Protein AF-0000000082101431 (afdb_homodimer)

Structure (mmCIF, N/CA/C/O backbone):
data_AF-0000000082101431-model_v1
#
loop_
_entity.id
_entity.type
_entity.pdbx_description
1 polymer 'Dynein light chain'
#
loop_
_atom_site.group_PDB
_atom_site.id
_atom_site.type_symbol
_atom_site.label_atom_id
_atom_site.label_alt_id
_atom_site.label_comp_id
_atom_site.label_asym_id
_atom_site.label_entity_id
_atom_site.label_seq_id
_atom_site.pdbx_PDB_ins_code
_atom_site.Cartn_x
_atom_site.Cartn_y
_atom_site.Cartn_z
_atom_site.occupancy
_atom_site.B_iso_or_equiv
_atom_site.auth_seq_id
_atom_site.auth_comp_id
_atom_site.auth_asym_id
_atom_site.auth_atom_id
_atom_site.pdbx_PDB_model_num
ATOM 1 N N . MET A 1 1 ? -22.266 -11.562 10.281 1 21.17 1 MET A N 1
ATOM 2 C CA . MET A 1 1 ? -21.516 -10.57 11.039 1 21.17 1 MET A CA 1
ATOM 3 C C . MET A 1 1 ? -20.031 -10.617 10.672 1 21.17 1 MET A C 1
ATOM 5 O O . MET A 1 1 ? -19.297 -11.484 11.148 1 21.17 1 MET A O 1
ATOM 9 N N . CYS A 1 2 ? -19.75 -10.781 9.43 1 26.75 2 CYS A N 1
ATOM 10 C CA . CYS A 1 2 ? -18.594 -11.172 8.625 1 26.75 2 CYS A CA 1
ATOM 11 C C . CYS A 1 2 ? -17.328 -10.469 9.102 1 26.75 2 CYS A C 1
ATOM 13 O O . CYS A 1 2 ? -17.297 -9.234 9.164 1 26.75 2 CYS A O 1
ATOM 15 N N . ASP A 1 3 ? -16.781 -11.016 10.133 1 25.2 3 ASP A N 1
ATOM 16 C CA . ASP A 1 3 ? -15.641 -10.586 10.945 1 25.2 3 ASP A CA 1
ATOM 17 C C . ASP A 1 3 ? -14.523 -10.023 10.062 1 25.2 3 ASP A C 1
ATOM 19 O O . ASP A 1 3 ? -13.992 -10.727 9.203 1 25.2 3 ASP A O 1
ATOM 23 N N . ARG A 1 4 ? -14.805 -9 9.422 1 33.19 4 ARG A N 1
ATOM 24 C CA . ARG A 1 4 ? -13.773 -8.211 8.75 1 33.19 4 ARG A CA 1
ATOM 25 C C . ARG A 1 4 ? -12.438 -8.328 9.461 1 33.19 4 ARG A C 1
ATOM 27 O O . ARG A 1 4 ? -12.195 -7.637 10.453 1 33.19 4 ARG A O 1
ATOM 34 N N . VAL A 1 5 ? -12.25 -9.578 9.922 1 33.62 5 VAL A N 1
ATOM 35 C CA . VAL A 1 5 ? -10.977 -9.711 10.625 1 33.62 5 VAL A CA 1
ATOM 36 C C . VAL A 1 5 ? -9.898 -8.898 9.906 1 33.62 5 VAL A C 1
ATOM 38 O O . VAL A 1 5 ? -9.625 -9.133 8.727 1 33.62 5 VAL A O 1
ATOM 41 N N . PHE A 1 6 ? -10.125 -7.656 9.977 1 36 6 PHE A N 1
ATOM 42 C CA . PHE A 1 6 ? -9.18 -6.625 9.578 1 36 6 PHE A CA 1
ATOM 43 C C . PHE A 1 6 ? -7.758 -7.02 9.969 1 36 6 PHE A C 1
ATOM 45 O O . PHE A 1 6 ? -7.371 -6.906 11.133 1 36 6 PHE A O 1
ATOM 52 N N . CYS A 1 7 ? -7.441 -8.344 9.766 1 36.88 7 CYS A N 1
ATOM 53 C CA . CYS A 1 7 ? -6.062 -8.609 10.156 1 36.88 7 CYS A CA 1
ATOM 54 C C . CYS A 1 7 ? -5.133 -7.512 9.656 1 36.88 7 CYS A C 1
ATOM 56 O O . CYS A 1 7 ? -5.168 -7.145 8.484 1 36.88 7 CYS A O 1
ATOM 58 N N . GLN A 1 8 ? -5.059 -6.445 10.414 1 35.09 8 GLN A N 1
ATOM 59 C CA . GLN A 1 8 ? -4.18 -5.285 10.336 1 35.09 8 GLN A CA 1
ATOM 60 C C . GLN A 1 8 ? -2.734 -5.707 10.078 1 35.09 8 GLN A C 1
ATOM 62 O O . GLN A 1 8 ? -2.01 -6.051 11.016 1 35.09 8 GLN A O 1
ATOM 67 N N . LEU A 1 9 ? -2.561 -6.844 9.461 1 41.44 9 LEU A N 1
ATOM 68 C CA . LEU A 1 9 ? -1.159 -7.242 9.391 1 41.44 9 LEU A CA 1
ATOM 69 C C . LEU A 1 9 ? -0.289 -6.09 8.898 1 41.44 9 LEU A C 1
ATOM 71 O O . LEU A 1 9 ? -0.59 -5.473 7.875 1 41.44 9 LEU A O 1
ATOM 75 N N . HIS A 1 10 ? 0.212 -5.422 9.93 1 41.56 10 HIS A N 1
ATOM 76 C CA . HIS A 1 10 ? 1.184 -4.336 9.875 1 41.56 10 HIS A CA 1
ATOM 77 C C . HIS A 1 10 ? 2.434 -4.754 9.109 1 41.56 10 HIS A C 1
ATOM 79 O O . HIS A 1 10 ? 2.918 -5.875 9.266 1 41.56 10 HIS A O 1
ATOM 85 N N . THR A 1 11 ? 2.42 -4.75 7.949 1 42.09 11 THR A N 1
ATOM 86 C CA . THR A 1 11 ? 3.605 -5.125 7.188 1 42.09 11 THR A CA 1
ATOM 87 C C . THR A 1 11 ? 4.789 -4.234 7.555 1 42.09 11 THR A C 1
ATOM 89 O O . THR A 1 11 ? 4.684 -3.008 7.52 1 42.09 11 THR A O 1
ATOM 92 N N . HIS A 1 12 ? 5.344 -4.457 8.742 1 37.34 12 HIS A N 1
ATOM 93 C CA . HIS A 1 12 ? 6.59 -3.746 9.008 1 37.34 12 HIS A CA 1
ATOM 94 C C . HIS A 1 12 ? 7.605 -3.977 7.895 1 37.34 12 HIS A C 1
ATOM 96 O O . HIS A 1 12 ? 8.031 -5.109 7.66 1 37.34 12 HIS A O 1
ATOM 102 N N . ILE A 1 13 ? 7.371 -3.607 6.73 1 40.88 13 ILE A N 1
ATOM 103 C CA . ILE A 1 13 ? 8.422 -3.859 5.754 1 40.88 13 ILE A CA 1
ATOM 104 C C . ILE A 1 13 ? 9.633 -2.979 6.059 1 40.88 13 ILE A C 1
ATOM 106 O O . ILE A 1 13 ? 9.555 -1.752 5.969 1 40.88 13 ILE A O 1
ATOM 110 N N . THR A 1 14 ? 10.094 -2.938 7.238 1 36.81 14 THR A N 1
ATOM 111 C CA . THR A 1 14 ? 11.297 -2.123 7.309 1 36.81 14 THR A CA 1
ATOM 112 C C . THR A 1 14 ? 12.375 -2.668 6.371 1 36.81 14 THR A C 1
ATOM 114 O O . THR A 1 14 ? 12.758 -3.836 6.465 1 36.81 14 THR A O 1
ATOM 117 N N . PHE A 1 15 ? 12.312 -2.17 5.188 1 35.12 15 PHE A N 1
ATOM 118 C CA . PHE A 1 15 ? 13.359 -2.514 4.234 1 35.12 15 PHE A CA 1
ATOM 119 C C . PHE A 1 15 ? 14.734 -2.455 4.895 1 35.12 15 PHE A C 1
ATOM 121 O O . PHE A 1 15 ? 15.227 -1.372 5.215 1 35.12 15 PHE A O 1
ATOM 128 N N . CYS A 1 16 ? 14.984 -3.268 5.727 1 37.19 16 CYS A N 1
ATOM 129 C CA . CYS A 1 16 ? 16.422 -3.285 5.992 1 37.19 16 CYS A CA 1
ATOM 130 C C . CYS A 1 16 ? 17.219 -3.426 4.699 1 37.19 16 CYS A C 1
ATOM 132 O O . CYS A 1 16 ? 16.859 -4.238 3.84 1 37.19 16 CYS A O 1
ATOM 134 N N . PRO A 1 17 ? 17.859 -2.402 4.18 1 31.95 17 PRO A N 1
ATOM 135 C CA . PRO A 1 17 ? 18.781 -2.697 3.078 1 31.95 17 PRO A CA 1
ATOM 136 C C . PRO A 1 17 ? 19.312 -4.129 3.115 1 31.95 17 PRO A C 1
ATOM 138 O O . PRO A 1 17 ? 19.422 -4.719 4.191 1 31.95 17 PRO A O 1
ATOM 141 N N . PRO A 1 18 ? 19.047 -4.914 2.004 1 32.25 18 PRO A N 1
ATOM 142 C CA . PRO A 1 18 ? 19.781 -6.191 1.98 1 32.25 18 PRO A CA 1
ATOM 143 C C . PRO A 1 18 ? 21.188 -6.086 2.562 1 32.25 18 PRO A C 1
ATOM 145 O O . PRO A 1 18 ? 22.031 -5.391 2 1 32.25 18 PRO A O 1
ATOM 148 N N . LEU A 1 19 ? 21.516 -5.84 3.621 1 30.27 19 LEU A N 1
ATOM 149 C CA . LEU A 1 19 ? 22.828 -6.418 3.861 1 30.27 19 LEU A CA 1
ATOM 150 C C . LEU A 1 19 ? 22.922 -7.824 3.279 1 30.27 19 LEU A C 1
ATOM 152 O O . LEU A 1 19 ? 21.906 -8.477 3.049 1 30.27 19 LEU A O 1
ATOM 156 N N . SER A 1 20 ? 24.219 -8.57 3.143 1 26.88 20 SER A N 1
ATOM 157 C CA . SER A 1 20 ? 24.719 -9.836 2.609 1 26.88 20 SER A CA 1
ATOM 158 C C . SER A 1 20 ? 23.797 -10.992 2.969 1 26.88 20 SER A C 1
ATOM 160 O O . SER A 1 20 ? 23.562 -11.891 2.152 1 26.88 20 SER A O 1
ATOM 162 N N . GLY A 1 21 ? 23.609 -11.477 4.273 1 23.83 21 GLY A N 1
ATOM 163 C CA . GLY A 1 21 ? 23.656 -12.906 4.527 1 23.83 21 GLY A CA 1
ATOM 164 C C . GLY A 1 21 ? 22.406 -13.633 4.047 1 23.83 21 GLY A C 1
ATOM 165 O O . GLY A 1 21 ? 21.422 -12.992 3.66 1 23.83 21 GLY A O 1
ATOM 166 N N . SER A 1 22 ? 22.094 -15.117 4.566 1 25.38 22 SER A N 1
ATOM 167 C CA . SER A 1 22 ? 21.484 -16.438 4.398 1 25.38 22 SER A CA 1
ATOM 168 C C . SER A 1 22 ? 20 -16.406 4.707 1 25.38 22 SER A C 1
ATOM 170 O O . SER A 1 22 ? 19.562 -16.812 5.789 1 25.38 22 SER A O 1
ATOM 172 N N . CYS A 1 23 ? 19.219 -15.516 4.625 1 26.03 23 CYS A N 1
ATOM 173 C CA . CYS A 1 23 ? 17.938 -15.906 5.203 1 26.03 23 CYS A CA 1
ATOM 174 C C . CYS A 1 23 ? 17.25 -16.969 4.352 1 26.03 23 CYS A C 1
ATOM 176 O O . CYS A 1 23 ? 16.891 -16.719 3.203 1 26.03 23 CYS A O 1
ATOM 178 N N . SER A 1 24 ? 17.625 -18.312 4.453 1 23.19 24 SER A N 1
ATOM 179 C CA . SER A 1 24 ? 17.188 -19.594 3.912 1 23.19 24 SER A CA 1
ATOM 180 C C . SER A 1 24 ? 15.711 -19.844 4.203 1 23.19 24 SER A C 1
ATOM 182 O O . SER A 1 24 ? 15.367 -20.594 5.121 1 23.19 24 SER A O 1
ATOM 184 N N . CYS A 1 25 ? 14.766 -19.031 4.211 1 24.78 25 CYS A N 1
ATOM 185 C CA . CYS A 1 25 ? 13.484 -19.625 4.586 1 24.78 25 CYS A CA 1
ATOM 186 C C . CYS A 1 25 ? 13.102 -20.734 3.623 1 24.78 25 CYS A C 1
ATOM 188 O O . CYS A 1 25 ? 13.156 -20.562 2.404 1 24.78 25 CYS A O 1
ATOM 190 N N . GLU A 1 26 ? 13.273 -22.031 4 1 22.86 26 GLU A N 1
ATOM 191 C CA . GLU A 1 26 ? 12.977 -23.344 3.43 1 22.86 26 GLU A CA 1
ATOM 192 C C . GLU A 1 26 ? 11.492 -23.484 3.105 1 22.86 26 GLU A C 1
ATOM 194 O O . GLU A 1 26 ? 10.656 -23.516 4.012 1 22.86 26 GLU A O 1
ATOM 199 N N . ILE A 1 27 ? 10.898 -22.797 2.238 1 24.3 27 ILE A N 1
ATOM 200 C CA . ILE A 1 27 ? 9.547 -23.156 1.822 1 24.3 27 ILE A CA 1
ATOM 201 C C . ILE A 1 27 ? 9.516 -24.625 1.395 1 24.3 27 ILE A C 1
ATOM 203 O O . ILE A 1 27 ? 10.305 -25.047 0.55 1 24.3 27 ILE A O 1
ATOM 207 N N . LYS A 1 28 ? 9.094 -25.547 2.326 1 25.05 28 LYS A N 1
ATOM 208 C CA . LYS A 1 28 ? 8.898 -26.969 2.088 1 25.05 28 LYS A CA 1
ATOM 209 C C . LYS A 1 28 ? 8.055 -27.219 0.838 1 25.05 28 LYS A C 1
ATOM 211 O O . LYS A 1 28 ? 7.027 -26.562 0.645 1 25.05 28 LYS A O 1
ATOM 216 N N . ARG A 1 29 ? 8.695 -27.734 -0.201 1 26.42 29 ARG A N 1
ATOM 217 C CA . ARG A 1 29 ? 8.242 -28.266 -1.488 1 26.42 29 ARG A CA 1
ATOM 218 C C . ARG A 1 29 ? 7.262 -29.422 -1.301 1 26.42 29 ARG A C 1
ATOM 220 O O . ARG A 1 29 ? 7.59 -30.422 -0.663 1 26.42 29 ARG A O 1
ATOM 227 N N . PRO A 1 30 ? 5.961 -29.172 -1.114 1 27.48 30 PRO A N 1
ATOM 228 C CA . PRO A 1 30 ? 5.305 -30.469 -1.292 1 27.48 30 PRO A CA 1
ATOM 229 C C . PRO A 1 30 ? 5.551 -31.078 -2.674 1 27.48 30 PRO A C 1
ATOM 231 O O . PRO A 1 30 ? 5.66 -30.344 -3.66 1 27.48 30 PRO A O 1
ATOM 234 N N . TYR A 1 31 ? 6.141 -32.312 -2.895 1 25.72 31 TYR A N 1
ATOM 235 C CA . TYR A 1 31 ? 6.637 -33.219 -3.934 1 25.72 31 TYR A CA 1
ATOM 236 C C . TYR A 1 31 ? 5.504 -33.656 -4.852 1 25.72 31 TYR A C 1
ATOM 238 O O . TYR A 1 31 ? 5.715 -34.469 -5.754 1 25.72 31 TYR A O 1
ATOM 246 N N . SER A 1 32 ? 4.203 -33.469 -4.836 1 28.47 32 SER A N 1
ATOM 247 C CA . SER A 1 32 ? 3.654 -34.531 -5.648 1 28.47 32 SER A CA 1
ATOM 248 C C . SER A 1 32 ? 4.098 -34.406 -7.105 1 28.47 32 SER A C 1
ATOM 250 O O . SER A 1 32 ? 4.508 -33.344 -7.543 1 28.47 32 SER A O 1
ATOM 252 N N . ARG A 1 33 ? 3.535 -35.375 -8.258 1 26.41 33 ARG A N 1
ATOM 253 C CA . ARG A 1 33 ? 3.789 -36 -9.547 1 26.41 33 ARG A CA 1
ATOM 254 C C . ARG A 1 33 ? 3.787 -34.969 -10.672 1 26.41 33 ARG A C 1
ATOM 256 O O . ARG A 1 33 ? 4.699 -34.969 -11.5 1 26.41 33 ARG A O 1
ATOM 263 N N . ASP A 1 34 ? 2.617 -34.688 -11.508 1 28.28 34 ASP A N 1
ATOM 264 C CA . ASP A 1 34 ? 2.543 -34.312 -12.914 1 28.28 34 ASP A CA 1
ATOM 265 C C . ASP A 1 34 ? 3.088 -32.906 -13.156 1 28.28 34 ASP A C 1
ATOM 267 O O . ASP A 1 34 ? 2.439 -31.922 -12.812 1 28.28 34 ASP A O 1
ATOM 271 N N . ASN A 1 35 ? 4.363 -32.594 -12.969 1 29.47 35 ASN A N 1
ATOM 272 C CA . ASN A 1 35 ? 5.387 -31.562 -12.953 1 29.47 35 ASN A CA 1
ATOM 273 C C . ASN A 1 35 ? 5.559 -30.938 -14.336 1 29.47 35 ASN A C 1
ATOM 275 O O . ASN A 1 35 ? 6.496 -31.266 -15.062 1 29.47 35 ASN A O 1
ATOM 279 N N . ARG A 1 36 ? 4.559 -31.031 -15.359 1 31.27 36 ARG A N 1
ATOM 280 C CA . ARG A 1 36 ? 4.805 -30.609 -16.734 1 31.27 36 ARG A CA 1
ATOM 281 C C . ARG A 1 36 ? 5.598 -29.297 -16.781 1 31.27 36 ARG A C 1
ATOM 283 O O . ARG A 1 36 ? 5.691 -28.594 -15.773 1 31.27 36 ARG A O 1
ATOM 290 N N . ARG A 1 37 ? 6.102 -28.812 -18.156 1 30.5 37 ARG A N 1
ATOM 291 C CA . ARG A 1 37 ? 7.02 -27.922 -18.859 1 30.5 37 ARG A CA 1
ATOM 292 C C . ARG A 1 37 ? 6.789 -26.469 -18.469 1 30.5 37 ARG A C 1
ATOM 294 O O . ARG A 1 37 ? 5.965 -25.781 -19.078 1 30.5 37 ARG A O 1
ATOM 301 N N . TRP A 1 38 ? 6.188 -26.188 -17.406 1 30.12 38 TRP A N 1
ATOM 302 C CA . TRP A 1 38 ? 6.246 -24.734 -17.234 1 30.12 38 TRP A CA 1
ATOM 303 C C . TRP A 1 38 ? 7.672 -24.219 -17.406 1 30.12 38 TRP A C 1
ATOM 305 O O . TRP A 1 38 ? 8.555 -24.547 -16.609 1 30.12 38 TRP A O 1
ATOM 315 N N . LYS A 1 39 ? 8.297 -24.344 -18.641 1 30.67 39 LYS A N 1
ATOM 316 C CA . LYS A 1 39 ? 9.539 -23.719 -19.078 1 30.67 39 LYS A CA 1
ATOM 317 C C . LYS A 1 39 ? 9.688 -22.328 -18.484 1 30.67 39 LYS A C 1
ATOM 319 O O . LYS A 1 39 ? 9.078 -21.375 -18.984 1 30.67 39 LYS A O 1
ATOM 324 N N . ILE A 1 40 ? 9.484 -22.141 -17.219 1 32.75 40 ILE A N 1
ATOM 325 C CA . ILE A 1 40 ? 9.898 -20.906 -16.578 1 32.75 40 ILE A CA 1
ATOM 326 C C . ILE A 1 40 ? 11.32 -20.547 -17 1 32.75 40 ILE A C 1
ATOM 328 O O . ILE A 1 40 ? 12.266 -21.281 -16.75 1 32.75 40 ILE A O 1
ATOM 332 N N . ARG A 1 41 ? 11.656 -20.062 -18.172 1 34.06 41 ARG A N 1
ATOM 333 C CA . ARG A 1 41 ? 12.953 -19.484 -18.516 1 34.06 41 ARG A CA 1
ATOM 334 C C . ARG A 1 41 ? 13.602 -18.828 -17.312 1 34.06 41 ARG A C 1
ATOM 336 O O . ARG A 1 41 ? 12.945 -18.109 -16.562 1 34.06 41 ARG A O 1
ATOM 343 N N . ALA A 1 42 ? 14.789 -19.141 -16.812 1 35.91 42 ALA A N 1
ATOM 344 C CA . ALA A 1 42 ? 15.734 -19.062 -15.703 1 35.91 42 ALA A CA 1
ATOM 345 C C . ALA A 1 42 ? 16.047 -17.609 -15.359 1 35.91 42 ALA A C 1
ATOM 347 O O . ALA A 1 42 ? 16.688 -17.344 -14.336 1 35.91 42 ALA A O 1
ATOM 348 N N . THR A 1 43 ? 16.203 -16.703 -16.312 1 37.75 43 THR A N 1
ATOM 349 C CA . THR A 1 43 ? 17.016 -15.523 -16.031 1 37.75 43 THR A CA 1
ATOM 350 C C . THR A 1 43 ? 16.484 -14.781 -14.812 1 37.75 43 THR A C 1
ATOM 352 O O . THR A 1 43 ? 17.234 -14.414 -13.914 1 37.75 43 THR A O 1
ATOM 355 N N . MET A 1 44 ? 15.68 -13.766 -14.922 1 42.81 44 MET A N 1
ATOM 356 C CA . MET A 1 44 ? 15.016 -13.133 -13.789 1 42.81 44 MET A CA 1
ATOM 357 C C . MET A 1 44 ? 14.305 -14.172 -12.922 1 42.81 44 MET A C 1
ATOM 359 O O . MET A 1 44 ? 13.438 -13.828 -12.117 1 42.81 44 MET A O 1
ATOM 363 N N . SER A 1 45 ? 14.32 -15.492 -13.18 1 46.16 45 SER A N 1
ATOM 364 C CA . SER A 1 45 ? 13.789 -16.812 -12.844 1 46.16 45 SER A CA 1
ATOM 365 C C . SER A 1 45 ? 14.109 -17.172 -11.398 1 46.16 45 SER A C 1
ATOM 367 O O . SER A 1 45 ? 13.305 -17.812 -10.719 1 46.16 45 SER A O 1
ATOM 369 N N . ASP A 1 46 ? 15.469 -16.828 -10.992 1 60.06 46 ASP A N 1
ATOM 370 C CA . ASP A 1 46 ? 15.898 -17.469 -9.75 1 60.06 46 ASP A CA 1
ATOM 371 C C . ASP A 1 46 ? 15.477 -16.641 -8.539 1 60.06 46 ASP A C 1
ATOM 373 O O . ASP A 1 46 ? 16.125 -16.703 -7.488 1 60.06 46 ASP A O 1
ATOM 377 N N . ARG A 1 47 ? 14.484 -15.859 -8.648 1 79 47 ARG A N 1
ATOM 378 C CA . ARG A 1 47 ? 14.141 -15.125 -7.434 1 79 47 ARG A CA 1
ATOM 379 C C . ARG A 1 47 ? 13.359 -16 -6.465 1 79 47 ARG A C 1
ATOM 381 O O . ARG A 1 47 ? 12.297 -16.516 -6.812 1 79 47 ARG A O 1
ATOM 388 N N . LYS A 1 48 ? 13.969 -16.25 -5.371 1 90.06 48 LYS A N 1
ATOM 389 C CA . LYS A 1 48 ? 13.328 -17.031 -4.328 1 90.06 48 LYS A CA 1
ATOM 390 C C . LYS A 1 48 ? 12.203 -16.25 -3.656 1 90.06 48 LYS A C 1
ATOM 392 O O . LYS A 1 48 ? 12.352 -15.062 -3.377 1 90.06 48 LYS A O 1
ATOM 397 N N . ALA A 1 49 ? 11.125 -16.922 -3.516 1 94.19 49 ALA A N 1
ATOM 398 C CA . ALA A 1 49 ? 9.992 -16.312 -2.82 1 94.19 49 ALA A CA 1
ATOM 399 C C . ALA A 1 49 ? 10.047 -16.609 -1.324 1 94.19 49 ALA A C 1
ATOM 401 O O . ALA A 1 49 ? 10.305 -17.734 -0.917 1 94.19 49 ALA A O 1
ATOM 402 N N . VAL A 1 50 ? 9.953 -15.602 -0.512 1 92.5 50 VAL A N 1
ATOM 403 C CA . VAL A 1 50 ? 9.859 -15.742 0.938 1 92.5 50 VAL A CA 1
ATOM 404 C C . VAL A 1 50 ? 8.578 -15.086 1.44 1 92.5 50 VAL A C 1
ATOM 406 O O . VAL A 1 50 ? 8.453 -13.859 1.42 1 92.5 50 VAL A O 1
ATOM 409 N N . ILE A 1 51 ? 7.66 -15.875 1.932 1 93.12 51 ILE A N 1
ATOM 410 C CA . ILE A 1 51 ? 6.406 -15.352 2.463 1 93.12 51 ILE A CA 1
ATOM 411 C C . ILE A 1 51 ? 6.613 -14.891 3.904 1 93.12 51 ILE A C 1
ATOM 413 O O . ILE A 1 51 ? 6.969 -15.688 4.773 1 93.12 51 ILE A O 1
ATOM 417 N N . LYS A 1 52 ? 6.477 -13.648 4.094 1 91.06 52 LYS A N 1
ATOM 418 C CA . LYS A 1 52 ? 6.672 -13.07 5.422 1 91.06 52 LYS A CA 1
ATOM 419 C C . LYS A 1 52 ? 5.395 -13.164 6.254 1 91.06 52 LYS A C 1
ATOM 421 O O . LYS A 1 52 ? 5.453 -13.398 7.465 1 91.06 52 LYS A O 1
ATOM 426 N N . ASN A 1 53 ? 4.293 -12.93 5.672 1 89.12 53 ASN A N 1
ATOM 427 C CA . ASN A 1 53 ? 2.982 -13 6.309 1 89.12 53 ASN A CA 1
ATOM 428 C C . ASN A 1 53 ? 1.892 -13.375 5.309 1 89.12 53 ASN A C 1
ATOM 430 O O . ASN A 1 53 ? 1.894 -12.883 4.176 1 89.12 53 ASN A O 1
ATOM 434 N N . ALA A 1 54 ? 1.021 -14.344 5.777 1 91.69 54 ALA A N 1
ATOM 435 C CA . ALA A 1 54 ? -0.065 -14.734 4.883 1 91.69 54 ALA A CA 1
ATOM 436 C C . ALA A 1 54 ? -1.312 -15.125 5.672 1 91.69 54 ALA A C 1
ATOM 438 O O . ALA A 1 54 ? -1.218 -15.805 6.695 1 91.69 54 ALA A O 1
ATOM 439 N N . ASP A 1 55 ? -2.412 -14.578 5.379 1 92.38 55 ASP A N 1
ATOM 440 C CA . ASP A 1 55 ? -3.764 -15.047 5.672 1 92.38 55 ASP A CA 1
ATOM 441 C C . ASP A 1 55 ? -4.523 -15.367 4.387 1 92.38 55 ASP A C 1
ATOM 443 O O . ASP A 1 55 ? -5.352 -14.578 3.934 1 92.38 55 ASP A O 1
ATOM 447 N N . MET A 1 56 ? -4.129 -16.469 3.852 1 93.75 56 MET A N 1
ATOM 448 C CA . MET A 1 56 ? -4.539 -16.859 2.506 1 93.75 56 MET A CA 1
ATOM 449 C C . MET A 1 56 ? -4.355 -18.359 2.295 1 93.75 56 MET A C 1
ATOM 451 O O . MET A 1 56 ? -3.445 -18.969 2.863 1 93.75 56 MET A O 1
ATOM 455 N N . SER A 1 57 ? -5.219 -18.984 1.555 1 96.81 57 SER A N 1
ATOM 456 C CA . SER A 1 57 ? -5.047 -20.391 1.261 1 96.81 57 SER A CA 1
ATOM 457 C C . SER A 1 57 ? -3.713 -20.656 0.569 1 96.81 57 SER A C 1
ATOM 459 O O . SER A 1 57 ? -3.172 -19.781 -0.103 1 96.81 57 SER A O 1
ATOM 461 N N . GLU A 1 58 ? -3.191 -21.891 0.767 1 95.81 58 GLU A N 1
ATOM 462 C CA . GLU A 1 58 ? -1.927 -22.266 0.141 1 95.81 58 GLU A CA 1
ATOM 463 C C . GLU A 1 58 ? -2.01 -22.156 -1.379 1 95.81 58 GLU A C 1
ATOM 465 O O . GLU A 1 58 ? -1.051 -21.734 -2.031 1 95.81 58 GLU A O 1
ATOM 470 N N . GLU A 1 59 ? -3.082 -22.578 -1.855 1 96.44 59 GLU A N 1
ATOM 471 C CA . GLU A 1 59 ? -3.275 -22.5 -3.301 1 96.44 59 GLU A CA 1
ATOM 472 C C . GLU A 1 59 ? -3.209 -21.062 -3.793 1 96.44 59 GLU A C 1
ATOM 474 O O . GLU A 1 59 ? -2.531 -20.766 -4.781 1 96.44 59 GLU A O 1
ATOM 479 N N . MET A 1 60 ? -3.896 -20.156 -3.115 1 96.88 60 MET A N 1
ATOM 480 C CA . MET A 1 60 ? -3.912 -18.75 -3.502 1 96.88 60 MET A CA 1
ATOM 481 C C . MET A 1 60 ? -2.539 -18.125 -3.297 1 96.88 60 MET A C 1
ATOM 483 O O . MET A 1 60 ? -2.125 -17.266 -4.082 1 96.88 60 MET A O 1
ATOM 487 N N . GLN A 1 61 ? -1.788 -18.562 -2.289 1 96.69 61 GLN A N 1
ATOM 488 C CA . GLN A 1 61 ? -0.425 -18.094 -2.078 1 96.69 61 GLN A CA 1
ATOM 489 C C . GLN A 1 61 ? 0.471 -18.438 -3.262 1 96.69 61 GLN A C 1
ATOM 491 O O . GLN A 1 61 ? 1.232 -17.609 -3.744 1 96.69 61 GLN A O 1
ATOM 496 N N . GLN A 1 62 ? 0.324 -19.672 -3.67 1 97.06 62 GLN A N 1
ATOM 497 C CA . GLN A 1 62 ? 1.119 -20.125 -4.809 1 97.06 62 GLN A CA 1
ATOM 498 C C . GLN A 1 62 ? 0.772 -19.328 -6.066 1 97.06 62 GLN A C 1
ATOM 500 O O . GLN A 1 62 ? 1.66 -18.938 -6.832 1 97.06 62 GLN A O 1
ATOM 505 N N . ASP A 1 63 ? -0.475 -19.078 -6.199 1 97.94 63 ASP A N 1
ATOM 506 C CA . ASP A 1 63 ? -0.91 -18.266 -7.332 1 97.94 63 ASP A CA 1
ATOM 507 C C . ASP A 1 63 ? -0.334 -16.859 -7.254 1 97.94 63 ASP A C 1
ATOM 509 O O . ASP A 1 63 ? 0.048 -16.281 -8.273 1 97.94 63 ASP A O 1
ATOM 513 N N . ALA A 1 64 ? -0.286 -16.266 -6.059 1 98 64 ALA A N 1
ATOM 514 C CA . ALA A 1 64 ? 0.266 -14.922 -5.863 1 98 64 ALA A CA 1
ATOM 515 C C . ALA A 1 64 ? 1.745 -14.883 -6.238 1 98 64 ALA A C 1
ATOM 517 O O . ALA A 1 64 ? 2.188 -13.969 -6.941 1 98 64 ALA A O 1
ATOM 518 N N . VAL A 1 65 ? 2.473 -15.883 -5.777 1 97.31 65 VAL A N 1
ATOM 519 C CA . VAL A 1 65 ? 3.904 -15.945 -6.055 1 97.31 65 VAL A CA 1
ATOM 520 C C . VAL A 1 65 ? 4.137 -16.125 -7.551 1 97.31 65 VAL A C 1
ATOM 522 O O . VAL A 1 65 ? 4.996 -15.469 -8.141 1 97.31 65 VAL A O 1
ATOM 525 N N . GLU A 1 66 ? 3.371 -17 -8.109 1 97.06 66 GLU A N 1
ATOM 526 C CA . GLU A 1 66 ? 3.514 -17.25 -9.539 1 97.06 66 GLU A CA 1
ATOM 527 C C . GLU A 1 66 ? 3.16 -16.016 -10.352 1 97.06 66 GLU A C 1
ATOM 529 O O . GLU A 1 66 ? 3.869 -15.656 -11.297 1 97.06 66 GLU A O 1
ATOM 534 N N . CYS A 1 67 ? 2.057 -15.367 -10.031 1 97.31 67 CYS A N 1
ATOM 535 C CA . CYS A 1 67 ? 1.65 -14.141 -10.711 1 97.31 67 CYS A CA 1
ATOM 536 C C . CYS A 1 67 ? 2.719 -13.062 -10.57 1 97.31 67 CYS A C 1
ATOM 538 O O . CYS A 1 67 ? 3.021 -12.359 -11.539 1 97.31 67 CYS A O 1
ATOM 540 N N . ALA A 1 68 ? 3.283 -12.945 -9.406 1 97.56 68 ALA A N 1
ATOM 541 C CA . ALA A 1 68 ? 4.336 -11.969 -9.164 1 97.56 68 ALA A CA 1
ATOM 542 C C . ALA A 1 68 ? 5.586 -12.289 -9.977 1 97.56 68 ALA A C 1
ATOM 544 O O . ALA A 1 68 ? 6.242 -11.391 -10.508 1 97.56 68 ALA A O 1
ATOM 545 N N . THR A 1 69 ? 5.898 -13.578 -10.055 1 96.88 69 THR A N 1
ATOM 546 C CA . THR A 1 69 ? 7.039 -14.008 -10.859 1 96.88 69 THR A CA 1
ATOM 547 C C . THR A 1 69 ? 6.844 -13.625 -12.32 1 96.88 69 THR A C 1
ATOM 549 O O . THR A 1 69 ? 7.754 -13.078 -12.953 1 96.88 69 THR A O 1
ATOM 552 N N . GLN A 1 70 ? 5.652 -13.852 -12.805 1 97 70 GLN A N 1
ATOM 553 C CA . GLN A 1 70 ? 5.328 -13.469 -14.18 1 97 70 GLN A CA 1
ATOM 554 C C . GLN A 1 70 ? 5.414 -11.961 -14.367 1 97 70 GLN A C 1
ATOM 556 O O . GLN A 1 70 ? 5.949 -11.484 -15.367 1 97 70 GLN A O 1
ATOM 561 N N . ALA A 1 71 ? 4.902 -11.242 -13.469 1 96.94 71 ALA A N 1
ATOM 562 C CA . ALA A 1 71 ? 4.902 -9.789 -13.547 1 96.94 71 ALA A CA 1
ATOM 563 C C . ALA A 1 71 ? 6.324 -9.234 -13.562 1 96.94 71 ALA A C 1
ATOM 565 O O . ALA A 1 71 ? 6.629 -8.312 -14.328 1 96.94 71 ALA A O 1
ATOM 566 N N . LEU A 1 72 ? 7.191 -9.805 -12.711 1 94.25 72 LEU A N 1
ATOM 567 C CA . LEU A 1 72 ? 8.57 -9.336 -12.609 1 94.25 72 LEU A CA 1
ATOM 568 C C . LEU A 1 72 ? 9.352 -9.656 -13.875 1 94.25 72 LEU A C 1
ATOM 570 O O . LEU A 1 72 ? 10.344 -9 -14.188 1 94.25 72 LEU A O 1
ATOM 574 N N . GLU A 1 73 ? 8.945 -10.664 -14.562 1 94.5 73 GLU A N 1
ATOM 575 C CA . GLU A 1 73 ? 9.57 -11.023 -15.836 1 94.5 73 GLU A CA 1
ATOM 576 C C . GLU A 1 73 ? 9.117 -10.086 -16.953 1 94.5 73 GLU A C 1
ATOM 578 O O . GLU A 1 73 ? 9.875 -9.812 -17.891 1 94.5 73 GLU A O 1
ATOM 583 N N . LYS A 1 74 ? 7.973 -9.562 -16.828 1 96 74 LYS A N 1
ATOM 584 C CA . LYS A 1 74 ? 7.371 -8.789 -17.906 1 96 74 LYS A CA 1
ATOM 585 C C . LYS A 1 74 ? 7.633 -7.293 -17.719 1 96 74 LYS A C 1
ATOM 587 O O . LYS A 1 74 ? 7.762 -6.555 -18.703 1 96 74 LYS A O 1
ATOM 592 N N . TYR A 1 75 ? 7.68 -6.883 -16.484 1 94 75 TYR A N 1
ATOM 593 C CA . TYR A 1 75 ? 7.742 -5.449 -16.219 1 94 75 TYR A CA 1
ATOM 594 C C . TYR A 1 75 ? 8.93 -5.113 -15.328 1 94 75 TYR A C 1
ATOM 596 O O . TYR A 1 75 ? 9.344 -5.926 -14.492 1 94 75 TYR A O 1
ATOM 604 N N . ASN A 1 76 ? 9.406 -3.916 -15.398 1 90.06 76 ASN A N 1
ATOM 605 C CA . ASN A 1 76 ? 10.523 -3.447 -14.586 1 90.06 76 ASN A CA 1
ATOM 606 C C . ASN A 1 76 ? 10.07 -2.463 -13.516 1 90.06 76 ASN A C 1
ATOM 608 O O . ASN A 1 76 ? 10.625 -2.428 -12.422 1 90.06 76 ASN A O 1
ATOM 612 N N . ILE A 1 77 ? 9.07 -1.718 -13.836 1 89 77 ILE A N 1
ATOM 613 C CA . ILE A 1 77 ? 8.602 -0.669 -12.938 1 89 77 ILE A CA 1
ATOM 614 C C . ILE A 1 77 ? 7.645 -1.264 -11.906 1 89 77 ILE A C 1
ATOM 616 O O . ILE A 1 77 ? 6.711 -1.989 -12.258 1 89 77 ILE A O 1
ATOM 620 N N . GLU A 1 78 ? 7.902 -0.898 -10.703 1 90.75 78 GLU A N 1
ATOM 621 C CA . GLU A 1 78 ? 7.133 -1.438 -9.586 1 90.75 78 GLU A CA 1
ATOM 622 C C . GLU A 1 78 ? 5.637 -1.184 -9.773 1 90.75 78 GLU A C 1
ATOM 624 O O . GLU A 1 78 ? 4.816 -2.066 -9.516 1 90.75 78 GLU A O 1
ATOM 629 N N . LYS A 1 79 ? 5.281 -0.055 -10.25 1 91.56 79 LYS A N 1
ATOM 630 C CA . LYS A 1 79 ? 3.875 0.278 -10.461 1 91.56 79 LYS A CA 1
ATOM 631 C C . LYS A 1 79 ? 3.232 -0.672 -11.469 1 91.56 79 LYS A C 1
ATOM 633 O O . LYS A 1 79 ? 2.094 -1.106 -11.281 1 91.56 79 LYS A O 1
ATOM 638 N N . ASP A 1 80 ? 3.928 -0.934 -12.516 1 92.69 80 ASP A N 1
ATOM 639 C CA . ASP A 1 80 ? 3.404 -1.811 -13.555 1 92.69 80 ASP A CA 1
ATOM 640 C C . ASP A 1 80 ? 3.305 -3.252 -13.062 1 92.69 80 ASP A C 1
ATOM 642 O O . ASP A 1 80 ? 2.379 -3.979 -13.43 1 92.69 80 ASP A O 1
ATOM 646 N N . ILE A 1 81 ? 4.262 -3.652 -12.258 1 94.5 81 ILE A N 1
ATOM 647 C CA . ILE A 1 81 ? 4.219 -4.977 -11.648 1 94.5 81 ILE A CA 1
ATOM 648 C C . ILE A 1 81 ? 2.986 -5.098 -10.758 1 94.5 81 ILE A C 1
ATOM 650 O O . ILE A 1 81 ? 2.229 -6.066 -10.859 1 94.5 81 ILE A O 1
ATOM 654 N N . ALA A 1 82 ? 2.795 -4.09 -9.977 1 94.31 82 ALA A N 1
ATOM 655 C CA . ALA A 1 82 ? 1.638 -4.062 -9.086 1 94.31 82 ALA A CA 1
ATOM 656 C C . ALA A 1 82 ? 0.334 -4.09 -9.875 1 94.31 82 ALA A C 1
ATOM 658 O O . ALA A 1 82 ? -0.615 -4.781 -9.5 1 94.31 82 ALA A O 1
ATOM 659 N N . ALA A 1 83 ? 0.316 -3.379 -10.938 1 93.25 83 ALA A N 1
ATOM 660 C CA . ALA A 1 83 ? -0.879 -3.322 -11.781 1 93.25 83 ALA A CA 1
ATOM 661 C C . ALA A 1 83 ? -1.214 -4.695 -12.352 1 93.25 83 ALA A C 1
ATOM 663 O O . ALA A 1 83 ? -2.373 -5.113 -12.344 1 93.25 83 ALA A O 1
ATOM 664 N N . TYR A 1 84 ? -0.214 -5.336 -12.805 1 95 84 TYR A N 1
ATOM 665 C CA . TYR A 1 84 ? -0.412 -6.652 -13.398 1 95 84 TYR A CA 1
ATOM 666 C C . TYR A 1 84 ? -0.983 -7.629 -12.375 1 95 84 TYR A C 1
ATOM 668 O O . TYR A 1 84 ? -1.979 -8.305 -12.648 1 95 84 TYR A O 1
ATOM 676 N N . ILE A 1 85 ? -0.388 -7.688 -11.164 1 97.12 85 ILE A N 1
ATOM 677 C CA . ILE A 1 85 ? -0.799 -8.617 -10.117 1 97.12 85 ILE A CA 1
ATOM 678 C C . ILE A 1 85 ? -2.225 -8.305 -9.672 1 97.12 85 ILE A C 1
ATOM 680 O O . ILE A 1 85 ? -3.061 -9.203 -9.555 1 97.12 85 ILE A O 1
ATOM 684 N N . LYS A 1 86 ? -2.43 -7.074 -9.422 1 94 86 LYS A N 1
ATOM 685 C CA . LYS A 1 86 ? -3.744 -6.641 -8.961 1 94 86 LYS A CA 1
ATOM 686 C C . LYS A 1 86 ? -4.832 -7.004 -9.969 1 94 86 LYS A C 1
ATOM 688 O O . LYS A 1 86 ? -5.875 -7.543 -9.594 1 94 86 LYS A O 1
ATOM 693 N N . LYS A 1 87 ? -4.633 -6.723 -11.219 1 94.44 87 LYS A N 1
ATOM 694 C CA . LYS A 1 87 ? -5.613 -7.004 -12.266 1 94.44 87 LYS A CA 1
ATOM 695 C C . LYS A 1 87 ? -5.84 -8.5 -12.414 1 94.44 87 LYS A C 1
ATOM 697 O O . LYS A 1 87 ? -6.98 -8.953 -12.57 1 94.44 87 LYS A O 1
ATOM 702 N N . GLU A 1 88 ? -4.758 -9.25 -12.383 1 97.38 88 GLU A N 1
ATOM 703 C CA . GLU A 1 88 ? -4.883 -10.703 -12.484 1 97.38 88 GLU A CA 1
ATOM 704 C C . GLU A 1 88 ? -5.711 -11.266 -11.336 1 97.38 88 GLU A C 1
ATOM 706 O O . GLU A 1 88 ? -6.555 -12.141 -11.539 1 97.38 88 GLU A O 1
ATOM 711 N N . PHE A 1 89 ? -5.531 -10.758 -10.203 1 97.19 89 PHE A N 1
ATOM 712 C CA . PHE A 1 89 ? -6.254 -11.273 -9.039 1 97.19 89 PHE A CA 1
ATOM 713 C C . PHE A 1 89 ? -7.695 -10.781 -9.039 1 97.19 89 PHE A C 1
ATOM 715 O O . PHE A 1 89 ? -8.594 -11.484 -8.578 1 97.19 89 PHE A O 1
ATOM 722 N N . ASP A 1 90 ? -7.855 -9.586 -9.461 1 94.38 90 ASP A N 1
ATOM 723 C CA . ASP A 1 90 ? -9.234 -9.133 -9.633 1 94.38 90 ASP A CA 1
ATOM 724 C C . ASP A 1 90 ? -10 -10.039 -10.586 1 94.38 90 ASP A C 1
ATOM 726 O O . ASP A 1 90 ? -11.164 -10.359 -10.352 1 94.38 90 ASP A O 1
ATOM 730 N N . LYS A 1 91 ? -9.336 -10.391 -11.602 1 96.38 91 LYS A N 1
ATOM 731 C CA . LYS A 1 91 ? -9.969 -11.234 -12.617 1 96.38 91 LYS A CA 1
ATOM 732 C C . LYS A 1 91 ? -10.195 -12.648 -12.094 1 96.38 91 LYS A C 1
ATOM 734 O O . LYS A 1 91 ? -11.281 -13.211 -12.25 1 96.38 91 LYS A O 1
ATOM 739 N N . LYS A 1 92 ? -9.266 -13.203 -11.438 1 97.44 92 LYS A N 1
ATOM 740 C CA . LYS A 1 92 ? -9.297 -14.609 -11.039 1 97.44 92 LYS A CA 1
ATOM 741 C C . LYS A 1 92 ? -10.094 -14.797 -9.75 1 97.44 92 LYS A C 1
ATOM 743 O O . LYS A 1 92 ? -10.805 -15.789 -9.602 1 97.44 92 LYS A O 1
ATOM 748 N N . TYR A 1 93 ? -9.969 -13.891 -8.82 1 96.38 93 TYR A N 1
ATOM 749 C CA . TYR A 1 93 ? -10.547 -14.078 -7.496 1 96.38 93 TYR A CA 1
ATOM 750 C C . TYR A 1 93 ? -11.547 -12.969 -7.176 1 96.38 93 TYR A C 1
ATOM 752 O O . TYR A 1 93 ? -11.859 -12.727 -6.008 1 96.38 93 TYR A O 1
ATOM 760 N N . ASN A 1 94 ? -12.008 -12.211 -8.094 1 93.94 94 ASN A N 1
ATOM 761 C CA . ASN A 1 94 ? -13.016 -11.164 -7.965 1 93.94 94 ASN A CA 1
ATOM 762 C C . ASN A 1 94 ? -12.461 -9.938 -7.246 1 93.94 94 ASN A C 1
ATOM 764 O O . ASN A 1 94 ? -11.602 -10.062 -6.371 1 93.94 94 ASN A O 1
ATOM 768 N N . PRO A 1 95 ? -12.953 -8.852 -7.477 1 90.56 95 PRO A N 1
ATOM 769 C CA . PRO A 1 95 ? -12.539 -7.633 -6.789 1 90.56 95 PRO A CA 1
ATOM 770 C C . PRO A 1 95 ? -12.93 -7.621 -5.312 1 90.56 95 PRO A C 1
ATOM 772 O O . PRO A 1 95 ? -13.828 -8.359 -4.902 1 90.56 95 PRO A O 1
ATOM 775 N N . THR A 1 96 ? -12.219 -6.77 -4.559 1 90.25 96 THR A N 1
ATOM 776 C CA . THR A 1 96 ? -11.297 -5.723 -4.977 1 90.25 96 THR A CA 1
ATOM 777 C C . THR A 1 96 ? -9.922 -5.93 -4.344 1 90.25 96 THR A C 1
ATOM 779 O O . THR A 1 96 ? -9.797 -5.965 -3.119 1 90.25 96 THR A O 1
ATOM 782 N N . TRP A 1 97 ? -8.93 -6.184 -5.109 1 94.44 97 TRP A N 1
ATOM 783 C CA . TRP A 1 97 ? -7.566 -6.41 -4.641 1 94.44 97 TRP A CA 1
ATOM 784 C C . TRP A 1 97 ? -6.742 -5.129 -4.73 1 94.44 97 TRP A C 1
ATOM 786 O O . TRP A 1 97 ? -7.07 -4.227 -5.504 1 94.44 97 TRP A O 1
ATOM 796 N N . HIS A 1 98 ? -5.727 -5 -3.926 1 92.44 98 HIS A N 1
ATOM 797 C CA . HIS A 1 98 ? -4.719 -3.947 -3.906 1 92.44 98 HIS A CA 1
ATOM 798 C C . HIS A 1 98 ? -3.311 -4.535 -3.855 1 92.44 98 HIS A C 1
ATOM 800 O O . HIS A 1 98 ? -3.068 -5.523 -3.16 1 92.44 98 HIS A O 1
ATOM 806 N N . CYS A 1 99 ? -2.445 -3.93 -4.602 1 93.44 99 CYS A N 1
ATOM 807 C CA . CYS A 1 99 ? -1.092 -4.469 -4.652 1 93.44 99 CYS A CA 1
ATOM 808 C C . CYS A 1 99 ? -0.057 -3.359 -4.516 1 93.44 99 CYS A C 1
ATOM 810 O O . CYS A 1 99 ? -0.164 -2.322 -5.172 1 93.44 99 CYS A O 1
ATOM 812 N N . ILE A 1 100 ? 0.819 -3.525 -3.611 1 93.06 100 ILE A N 1
ATOM 813 C CA . ILE A 1 100 ? 1.966 -2.646 -3.408 1 93.06 100 ILE A CA 1
ATOM 814 C C . ILE A 1 100 ? 3.258 -3.418 -3.664 1 93.06 100 ILE A C 1
ATOM 816 O O . ILE A 1 100 ? 3.43 -4.535 -3.174 1 93.06 100 ILE A O 1
ATOM 820 N N . VAL A 1 101 ? 4.09 -2.891 -4.465 1 93.31 101 VAL A N 1
ATOM 821 C CA . VAL A 1 101 ? 5.379 -3.49 -4.801 1 93.31 101 VAL A CA 1
ATOM 822 C C . VAL A 1 101 ? 6.5 -2.486 -4.535 1 93.31 101 VAL A C 1
ATOM 824 O O . VAL A 1 101 ? 6.426 -1.336 -4.973 1 93.31 101 VAL A O 1
ATOM 827 N N . GLY A 1 102 ? 7.547 -2.977 -3.789 1 90.19 102 GLY A N 1
ATOM 828 C CA . GLY A 1 102 ? 8.625 -2.039 -3.533 1 90.19 102 GLY A CA 1
ATOM 829 C C . GLY A 1 102 ? 9.75 -2.633 -2.705 1 90.19 102 GLY A C 1
ATOM 830 O O . GLY A 1 102 ? 9.656 -3.777 -2.256 1 90.19 102 GLY A O 1
ATOM 831 N N . ARG A 1 103 ? 10.719 -1.807 -2.557 1 89.19 103 ARG A N 1
ATOM 832 C CA . ARG A 1 103 ? 11.898 -2.26 -1.82 1 89.19 103 ARG A CA 1
ATOM 833 C C . ARG A 1 103 ? 11.961 -1.613 -0.441 1 89.19 103 ARG A C 1
ATOM 835 O O . ARG A 1 103 ? 12.711 -2.066 0.428 1 89.19 103 ARG A O 1
ATOM 842 N N . ASN A 1 104 ? 11.242 -0.507 -0.278 1 85.75 104 ASN A N 1
ATOM 843 C CA . ASN A 1 104 ? 11.211 0.207 0.993 1 85.75 104 ASN A CA 1
ATOM 844 C C . ASN A 1 104 ? 9.852 0.834 1.256 1 85.75 104 ASN A C 1
ATOM 846 O O . ASN A 1 104 ? 9.508 1.858 0.662 1 85.75 104 ASN A O 1
ATOM 850 N N . PHE A 1 105 ? 9.102 0.193 2.162 1 87.31 105 PHE A N 1
ATOM 851 C CA . PHE A 1 105 ? 7.824 0.758 2.574 1 87.31 105 PHE A CA 1
ATOM 852 C C . PHE A 1 105 ? 7.277 0.027 3.795 1 87.31 105 PHE A C 1
ATOM 854 O O . PHE A 1 105 ? 7.676 -1.104 4.078 1 87.31 105 PHE A O 1
ATOM 861 N N . GLY A 1 106 ? 6.465 0.682 4.484 1 90.12 106 GLY A N 1
ATOM 862 C CA . GLY A 1 106 ? 5.594 0.137 5.512 1 90.12 106 GLY A CA 1
ATOM 863 C C . GLY A 1 106 ? 4.121 0.366 5.227 1 90.12 106 GLY A C 1
ATOM 864 O O . GLY A 1 106 ? 3.76 1.303 4.512 1 90.12 106 GLY A O 1
ATOM 865 N N . SER A 1 107 ? 3.377 -0.538 5.758 1 91 107 SER A N 1
ATOM 866 C CA . SER A 1 107 ? 1.954 -0.449 5.441 1 91 107 SER A CA 1
ATOM 867 C C . SER A 1 107 ? 1.096 -0.791 6.656 1 91 107 SER A C 1
ATOM 869 O O . SER A 1 107 ? 1.547 -1.489 7.562 1 91 107 SER A O 1
ATOM 871 N N . TYR A 1 108 ? 0.072 -0.231 6.711 1 91.38 108 TYR A N 1
ATOM 872 C CA . TYR A 1 108 ? -1.001 -0.601 7.629 1 91.38 108 TYR A CA 1
ATOM 873 C C . TYR A 1 108 ? -2.348 -0.61 6.914 1 91.38 108 TYR A C 1
ATOM 875 O O . TYR A 1 108 ? -2.877 0.447 6.562 1 91.38 108 TYR A O 1
ATOM 883 N N . VAL A 1 109 ? -2.812 -1.861 6.648 1 91.69 109 VAL A N 1
ATOM 884 C CA . VAL A 1 109 ? -3.992 -2.023 5.805 1 91.69 109 VAL A CA 1
ATOM 885 C C . VAL A 1 109 ? -4.996 -2.947 6.492 1 91.69 109 VAL A C 1
ATOM 887 O O . VAL A 1 109 ? -4.637 -3.691 7.41 1 91.69 109 VAL A O 1
ATOM 890 N N . THR A 1 110 ? -6.246 -2.814 6.125 1 91.25 110 THR A N 1
ATOM 891 C CA . THR A 1 110 ? -7.309 -3.727 6.535 1 91.25 110 THR A CA 1
ATOM 892 C C . THR A 1 110 ? -7.723 -4.629 5.379 1 91.25 110 THR A C 1
ATOM 894 O O . THR A 1 110 ? -8.031 -4.148 4.285 1 91.25 110 THR A O 1
ATOM 897 N N . HIS A 1 111 ? -7.621 -5.926 5.625 1 88.81 111 HIS A N 1
ATOM 898 C CA . HIS A 1 111 ? -7.934 -6.855 4.547 1 88.81 111 HIS A CA 1
ATOM 899 C C . HIS A 1 111 ? -9.062 -7.801 4.941 1 88.81 111 HIS A C 1
ATOM 901 O O . HIS A 1 111 ? -9.328 -8 6.129 1 88.81 111 HIS A O 1
ATOM 907 N N . GLU A 1 112 ? -9.742 -8.289 3.984 1 89.5 112 GLU A N 1
ATOM 908 C CA . GLU A 1 112 ? -10.703 -9.367 4.199 1 89.5 112 GLU A CA 1
ATOM 909 C C . GLU A 1 112 ? -10 -10.648 4.633 1 89.5 112 GLU A C 1
ATOM 911 O O . GLU A 1 112 ? -8.906 -10.961 4.152 1 89.5 112 GLU A O 1
ATOM 916 N N . THR A 1 113 ? -10.625 -11.367 5.516 1 88.06 113 THR A N 1
ATOM 917 C CA . THR A 1 113 ? -10.055 -12.609 6.035 1 88.06 113 THR A CA 1
ATOM 918 C C . THR A 1 113 ? -9.711 -13.562 4.895 1 88.06 113 THR A C 1
ATOM 920 O O . THR A 1 113 ? -10.484 -13.703 3.945 1 88.06 113 THR A O 1
ATOM 923 N N . LYS A 1 114 ? -8.516 -14.156 4.957 1 91.12 114 LYS A N 1
ATOM 924 C CA . LYS A 1 114 ? -8.023 -15.195 4.055 1 91.12 114 LYS A CA 1
ATOM 925 C C . LYS A 1 114 ? -7.652 -14.617 2.693 1 91.12 114 LYS A C 1
ATOM 927 O O . LYS A 1 114 ? -7.547 -15.352 1.709 1 91.12 114 LYS A O 1
ATOM 932 N N . HIS A 1 115 ? -7.52 -13.305 2.629 1 93.69 115 HIS A N 1
ATOM 933 C CA . HIS A 1 115 ? -7.18 -12.648 1.375 1 93.69 115 HIS A CA 1
ATOM 934 C C . HIS A 1 115 ? -6.062 -11.625 1.576 1 93.69 115 HIS A C 1
ATOM 936 O O . HIS A 1 115 ? -6.184 -10.477 1.151 1 93.69 115 HIS A O 1
ATOM 942 N N . PHE A 1 116 ? -5.027 -12.148 2.152 1 92.06 116 PHE A N 1
ATOM 943 C CA . PHE A 1 116 ? -3.881 -11.297 2.445 1 92.06 116 PHE A CA 1
ATOM 944 C C . PHE A 1 116 ? -2.576 -12.07 2.297 1 92.06 116 PHE A C 1
ATOM 946 O O . PHE A 1 116 ? -2.445 -13.18 2.811 1 92.06 116 PHE A O 1
ATOM 953 N N . ILE A 1 117 ? -1.585 -11.352 1.643 1 94.31 117 ILE A N 1
ATOM 954 C CA . ILE A 1 117 ? -0.258 -11.953 1.595 1 94.31 117 ILE A CA 1
ATOM 955 C C . ILE A 1 117 ? 0.801 -10.867 1.462 1 94.31 117 ILE A C 1
ATOM 957 O O . ILE A 1 117 ? 0.599 -9.875 0.75 1 94.31 117 ILE A O 1
ATOM 961 N N . TYR A 1 118 ? 1.84 -11.031 2.209 1 91.62 118 TYR A N 1
ATOM 962 C CA . TYR A 1 118 ? 3.045 -10.211 2.15 1 91.62 118 TYR A CA 1
ATOM 963 C C . TYR A 1 118 ? 4.285 -11.086 1.974 1 91.62 118 TYR A C 1
ATOM 965 O O . TYR A 1 118 ? 4.598 -11.914 2.83 1 91.62 118 TYR A O 1
ATOM 973 N N . PHE A 1 119 ? 4.977 -10.875 0.867 1 92.56 119 PHE A N 1
ATOM 974 C CA . PHE A 1 119 ? 6.121 -11.742 0.595 1 92.56 119 PHE A CA 1
ATOM 975 C C . PHE A 1 119 ? 7.18 -11 -0.207 1 92.56 119 PHE A C 1
ATOM 977 O O . PHE A 1 119 ? 6.922 -9.914 -0.741 1 92.56 119 PHE A O 1
ATOM 984 N N . TYR A 1 120 ? 8.375 -11.664 -0.237 1 90.25 120 TYR A N 1
ATOM 985 C CA . TYR A 1 120 ? 9.477 -11.172 -1.051 1 90.25 120 TYR A CA 1
ATOM 986 C C . TYR A 1 120 ? 9.727 -12.078 -2.248 1 90.25 120 TYR A C 1
ATOM 988 O O . TYR A 1 120 ? 9.648 -13.305 -2.131 1 90.25 120 TYR A O 1
ATOM 996 N N . LEU A 1 121 ? 9.922 -11.492 -3.352 1 93.69 121 LEU A N 1
ATOM 997 C CA . LEU A 1 121 ? 10.531 -12.141 -4.508 1 93.69 121 LEU A CA 1
ATOM 998 C C . LEU A 1 121 ? 11.891 -11.531 -4.82 1 93.69 121 LEU A C 1
ATOM 1000 O O . LEU A 1 121 ? 11.977 -10.445 -5.398 1 93.69 121 LEU A O 1
ATOM 1004 N N . GLY A 1 122 ? 12.938 -12.258 -4.379 1 89.56 122 GLY A N 1
ATOM 1005 C CA . GLY A 1 122 ? 14.234 -11.594 -4.324 1 89.56 122 GLY A CA 1
ATOM 1006 C C . GLY A 1 122 ? 14.281 -10.453 -3.326 1 89.56 122 GLY A C 1
ATOM 1007 O O . GLY A 1 122 ? 14.008 -10.648 -2.139 1 89.56 122 GLY A O 1
ATOM 1008 N N . GLN A 1 123 ? 14.609 -9.273 -3.881 1 86.94 123 GLN A N 1
ATOM 1009 C CA . GLN A 1 123 ? 14.719 -8.117 -2.996 1 86.94 123 GLN A CA 1
ATOM 1010 C C . GLN A 1 123 ? 13.469 -7.246 -3.076 1 86.94 123 GLN A C 1
ATOM 1012 O O . GLN A 1 123 ? 13.375 -6.219 -2.398 1 86.94 123 GLN A O 1
ATOM 1017 N N . VAL A 1 124 ? 12.562 -7.703 -3.787 1 91.44 124 VAL A N 1
ATOM 1018 C CA . VAL A 1 124 ? 11.359 -6.906 -3.973 1 91.44 124 VAL A CA 1
ATOM 1019 C C . VAL A 1 124 ? 10.242 -7.438 -3.074 1 91.44 124 VAL A C 1
ATOM 1021 O O . VAL A 1 124 ? 9.992 -8.641 -3.039 1 91.44 124 VAL A O 1
ATOM 1024 N N . ALA A 1 125 ? 9.648 -6.508 -2.316 1 91.44 125 ALA A N 1
ATOM 1025 C CA . ALA A 1 125 ? 8.531 -6.863 -1.448 1 91.44 125 ALA A CA 1
ATOM 1026 C C . ALA A 1 125 ? 7.195 -6.66 -2.164 1 91.44 125 ALA A C 1
ATOM 1028 O O . ALA A 1 125 ? 7.016 -5.676 -2.887 1 91.44 125 ALA A O 1
ATOM 1029 N N . ILE A 1 126 ? 6.242 -7.547 -1.903 1 94.69 126 ILE A N 1
ATOM 1030 C CA . ILE A 1 126 ? 4.914 -7.473 -2.51 1 94.69 126 ILE A CA 1
ATOM 1031 C C . ILE A 1 126 ? 3.846 -7.625 -1.43 1 94.69 126 ILE A C 1
ATOM 1033 O O . ILE A 1 126 ? 3.871 -8.578 -0.651 1 94.69 126 ILE A O 1
ATOM 1037 N N . LEU A 1 127 ? 2.984 -6.684 -1.408 1 93.56 127 LEU A N 1
ATOM 1038 C CA . LEU A 1 127 ? 1.793 -6.715 -0.565 1 93.56 127 LEU A CA 1
ATOM 1039 C C . LEU A 1 127 ? 0.53 -6.824 -1.413 1 93.56 127 LEU A C 1
ATOM 1041 O O . LEU A 1 127 ? 0.276 -5.973 -2.268 1 93.56 127 LEU A O 1
ATOM 1045 N N . LEU A 1 128 ? -0.165 -7.867 -1.188 1 95.81 128 LEU A N 1
ATOM 1046 C CA . LEU A 1 128 ? -1.391 -8.141 -1.932 1 95.81 128 LEU A CA 1
ATOM 1047 C C . LEU A 1 128 ? -2.529 -8.508 -0.987 1 95.81 128 LEU A C 1
ATOM 1049 O O . LEU A 1 128 ? -2.383 -9.406 -0.155 1 95.81 128 LEU A O 1
ATOM 1053 N N . PHE A 1 129 ? -3.625 -7.691 -1.136 1 92.69 129 PHE A N 1
ATOM 1054 C CA . PHE A 1 129 ? -4.73 -7.973 -0.224 1 92.69 129 PHE A CA 1
ATOM 1055 C C . PHE A 1 129 ? -6.055 -7.512 -0.821 1 92.69 129 PHE A C 1
ATOM 1057 O O . PHE A 1 129 ? -6.074 -6.691 -1.742 1 92.69 129 PHE A O 1
ATOM 1064 N N . LYS A 1 130 ? -7.035 -8.141 -0.281 1 92.56 130 LYS A N 1
ATOM 1065 C CA . LYS A 1 130 ? -8.391 -7.777 -0.688 1 92.56 130 LYS A CA 1
ATOM 1066 C C . LYS A 1 130 ? -9.062 -6.91 0.371 1 92.56 130 LYS A C 1
ATOM 1068 O O . LYS A 1 130 ? -8.953 -7.184 1.568 1 92.56 130 LYS A O 1
ATOM 1073 N N . SER A 1 131 ? -9.609 -5.84 -0.059 1 88.44 131 SER A N 1
ATOM 1074 C CA . SER A 1 131 ? -10.461 -5 0.778 1 88.44 131 SER A CA 1
ATOM 1075 C C . SER A 1 131 ? -11.508 -4.273 -0.055 1 88.44 131 SER A C 1
ATOM 1077 O O . SER A 1 131 ? -11.172 -3.473 -0.928 1 88.44 131 SER A O 1
ATOM 1079 N N . GLY A 1 132 ? -12.773 -4.418 0.148 1 78 132 GLY A N 1
ATOM 1080 C CA . GLY A 1 132 ? -13.875 -3.811 -0.583 1 78 132 GLY A CA 1
ATOM 1081 C C . GLY A 1 132 ? -14.969 -4.801 -0.949 1 78 132 GLY A C 1
ATOM 1082 O O . GLY A 1 132 ? -14.766 -6.016 -0.863 1 78 132 GLY A O 1
ATOM 1083 N N . MET B 1 1 ? -26.531 3.352 -7.527 1 18.86 1 MET B N 1
ATOM 1084 C CA . MET B 1 1 ? -25.656 2.592 -8.414 1 18.86 1 MET B CA 1
ATOM 1085 C C . MET B 1 1 ? -24.219 3.055 -8.273 1 18.86 1 MET B C 1
ATOM 1087 O O . MET B 1 1 ? -23.828 4.094 -8.812 1 18.86 1 MET B O 1
ATOM 1091 N N . CYS B 1 2 ? -23.891 3.332 -7.141 1 23.05 2 CYS B N 1
ATOM 1092 C CA . CYS B 1 2 ? -22.844 4.086 -6.469 1 23.05 2 CYS B CA 1
ATOM 1093 C C . CYS B 1 2 ? -21.484 3.773 -7.074 1 23.05 2 CYS B C 1
ATOM 1095 O O . CYS B 1 2 ? -21.078 2.609 -7.164 1 23.05 2 CYS B O 1
ATOM 1097 N N . ASP B 1 3 ? -21.312 4.398 -8.195 1 21.77 3 ASP B N 1
ATOM 1098 C CA . ASP B 1 3 ? -20.25 4.328 -9.188 1 21.77 3 ASP B CA 1
ATOM 1099 C C . ASP B 1 3 ? -18.891 4.176 -8.516 1 21.77 3 ASP B C 1
ATOM 1101 O O . ASP B 1 3 ? -18.484 5.027 -7.719 1 21.77 3 ASP B O 1
ATOM 1105 N N . ARG B 1 4 ? -18.766 3.189 -7.801 1 28.58 4 ARG B N 1
ATOM 1106 C CA . ARG B 1 4 ? -17.484 2.754 -7.262 1 28.58 4 ARG B CA 1
ATOM 1107 C C . ARG B 1 4 ? -16.328 3.24 -8.133 1 28.58 4 ARG B C 1
ATOM 1109 O O . ARG B 1 4 ? -16.031 2.635 -9.164 1 28.58 4 ARG B O 1
ATOM 1116 N N . VAL B 1 5 ? -16.625 4.422 -8.695 1 30.09 5 VAL B N 1
ATOM 1117 C CA . VAL B 1 5 ? -15.578 4.906 -9.594 1 30.09 5 VAL B CA 1
ATOM 1118 C C . VAL B 1 5 ? -14.203 4.496 -9.062 1 30.09 5 VAL B C 1
ATOM 1120 O O . VAL B 1 5 ? -13.844 4.832 -7.93 1 30.09 5 VAL B O 1
ATOM 1123 N N . PHE B 1 6 ? -14.094 3.268 -9.016 1 31.84 6 PHE B N 1
ATOM 1124 C CA . PHE B 1 6 ? -12.789 2.656 -8.781 1 31.84 6 PHE B CA 1
ATOM 1125 C C . PHE B 1 6 ? -11.68 3.506 -9.383 1 31.84 6 PHE B C 1
ATOM 1127 O O . PHE B 1 6 ? -11.508 3.539 -10.602 1 31.84 6 PHE B O 1
ATOM 1134 N N . CYS B 1 7 ? -11.914 4.84 -9.289 1 33.5 7 CYS B N 1
ATOM 1135 C CA . CYS B 1 7 ? -10.766 5.496 -9.898 1 33.5 7 CYS B CA 1
ATOM 1136 C C . CYS B 1 7 ? -9.484 4.715 -9.633 1 33.5 7 CYS B C 1
ATOM 1138 O O . CYS B 1 7 ? -9.211 4.328 -8.5 1 33.5 7 CYS B O 1
ATOM 1140 N N . GLN B 1 8 ? -9.32 3.672 -10.422 1 32.16 8 GLN B N 1
ATOM 1141 C CA . GLN B 1 8 ? -8.117 2.877 -10.625 1 32.16 8 GLN B CA 1
ATOM 1142 C C . GLN B 1 8 ? -6.859 3.73 -10.461 1 32.16 8 GLN B C 1
ATOM 1144 O O . GLN B 1 8 ? -6.453 4.426 -11.398 1 32.16 8 GLN B O 1
ATOM 1149 N N . LEU B 1 9 ? -7.039 4.836 -9.797 1 36.72 9 LEU B N 1
ATOM 1150 C CA . LEU B 1 9 ? -5.801 5.602 -9.844 1 36.72 9 LEU B CA 1
ATOM 1151 C C . LEU B 1 9 ? -4.598 4.707 -9.57 1 36.72 9 LEU B C 1
ATOM 1153 O O . LEU B 1 9 ? -4.562 3.996 -8.562 1 36.72 9 LEU B O 1
ATOM 1157 N N . HIS B 1 10 ? -4.281 4.043 -10.68 1 36.44 10 HIS B N 1
ATOM 1158 C CA . HIS B 1 10 ? -2.984 3.383 -10.766 1 36.44 10 HIS B CA 1
ATOM 1159 C C . HIS B 1 10 ? -1.886 4.25 -10.156 1 36.44 10 HIS B C 1
ATOM 1161 O O . HIS B 1 10 ? -1.824 5.453 -10.414 1 36.44 10 HIS B O 1
ATOM 1167 N N . THR B 1 11 ? -1.889 4.289 -9 1 36.28 11 THR B N 1
ATOM 1168 C CA . THR B 1 11 ? -0.768 5.086 -8.508 1 36.28 11 THR B CA 1
ATOM 1169 C C . THR B 1 11 ? 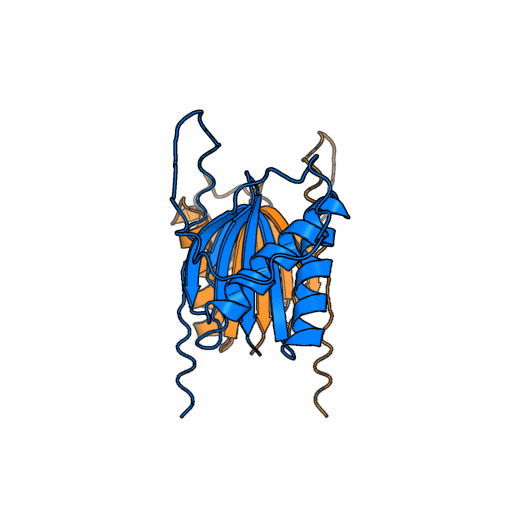0.554 4.551 -9.055 1 36.28 11 THR B C 1
ATOM 1171 O O . THR B 1 11 ? 0.852 3.361 -8.922 1 36.28 11 THR B O 1
ATOM 1174 N N . HIS B 1 12 ? 0.673 4.723 -10.336 1 32.72 12 HIS B N 1
ATOM 1175 C CA . HIS B 1 12 ? 2.033 4.441 -10.781 1 32.72 12 HIS B CA 1
ATOM 1176 C C . HIS B 1 12 ? 3.055 5.211 -9.953 1 32.72 12 HIS B C 1
ATOM 1178 O O . HIS B 1 12 ? 2.973 6.438 -9.836 1 32.72 12 HIS B O 1
ATOM 1184 N N . ILE B 1 13 ? 3.252 4.793 -8.844 1 36.91 13 ILE B N 1
ATOM 1185 C CA . ILE B 1 13 ? 4.293 5.52 -8.125 1 36.91 13 ILE B CA 1
ATOM 1186 C C . ILE B 1 13 ? 5.652 5.227 -8.75 1 36.91 13 ILE B C 1
ATOM 1188 O O . ILE B 1 13 ? 6.117 4.082 -8.742 1 36.91 13 ILE B O 1
ATOM 1192 N N . THR B 1 14 ? 5.82 5.355 -9.977 1 33.12 14 THR B N 1
ATOM 1193 C CA . THR B 1 14 ? 7.215 5.168 -10.352 1 33.12 14 THR B CA 1
ATOM 1194 C C . THR B 1 14 ? 8.125 6.094 -9.539 1 33.12 14 THR B C 1
ATOM 1196 O O . THR B 1 14 ? 7.953 7.316 -9.57 1 33.12 14 THR B O 1
ATOM 1199 N N . PHE B 1 15 ? 8.484 5.57 -8.469 1 33.06 15 PHE B N 1
ATOM 1200 C CA . PHE B 1 15 ? 9.523 6.293 -7.742 1 33.06 15 PHE B CA 1
ATOM 1201 C C . PHE B 1 15 ? 10.586 6.812 -8.695 1 33.06 15 PHE B C 1
ATOM 1203 O O . PHE B 1 15 ? 11.344 6.027 -9.281 1 33.06 15 PHE B O 1
ATOM 1210 N N . CYS B 1 16 ? 10.344 7.703 -9.438 1 35.19 16 CYS B N 1
ATOM 1211 C CA . CYS B 1 16 ? 11.539 8.289 -10.031 1 35.19 16 CYS B CA 1
ATOM 1212 C C . CYS B 1 16 ? 12.539 8.688 -8.953 1 35.19 16 CYS B C 1
ATOM 1214 O O . CYS B 1 16 ? 12.18 9.328 -7.969 1 35.19 16 CYS B O 1
ATOM 1216 N N . PRO B 1 17 ? 13.531 7.93 -8.75 1 30.06 17 PRO B N 1
ATOM 1217 C CA . PRO B 1 17 ? 14.57 8.5 -7.883 1 30.06 17 PRO B CA 1
ATOM 1218 C C . PRO B 1 17 ? 14.609 10.023 -7.93 1 30.06 17 PRO B C 1
ATOM 1220 O O . PRO B 1 17 ? 14.242 10.625 -8.945 1 30.06 17 PRO B O 1
ATOM 1223 N N . PRO B 1 18 ? 14.461 10.672 -6.738 1 31.09 18 PRO B N 1
ATOM 1224 C CA . PRO B 1 18 ? 14.797 12.102 -6.812 1 31.09 18 PRO B CA 1
ATOM 1225 C C . PRO B 1 18 ? 15.984 12.375 -7.73 1 31.09 18 PRO B C 1
ATOM 1227 O O . PRO B 1 18 ? 17.109 11.938 -7.449 1 31.09 18 PRO B O 1
ATOM 1230 N N . LEU B 1 19 ? 16.078 12.227 -8.859 1 29.64 19 LEU B N 1
ATOM 1231 C CA . LEU B 1 19 ? 17.125 13.102 -9.383 1 29.64 19 LEU B CA 1
ATOM 1232 C C . LEU B 1 19 ? 17.078 14.469 -8.711 1 29.64 19 LEU B C 1
ATOM 1234 O O . LEU B 1 19 ? 16.047 14.852 -8.148 1 29.64 19 LEU B O 1
ATOM 1238 N N . SER B 1 20 ? 18.125 15.453 -8.852 1 26.58 20 SER B N 1
ATOM 1239 C CA . SER B 1 20 ? 18.438 16.797 -8.375 1 26.58 20 SER B CA 1
ATOM 1240 C C . SER B 1 20 ? 17.203 17.688 -8.383 1 26.58 20 SER B C 1
ATOM 1242 O O . SER B 1 20 ? 16.953 18.438 -7.434 1 26.58 20 SER B O 1
ATOM 1244 N N . GLY B 1 21 ? 16.641 18.219 -9.57 1 23.73 21 GLY B N 1
ATOM 1245 C CA . GLY B 1 21 ? 16.25 19.609 -9.609 1 23.73 21 GLY B CA 1
ATOM 1246 C C . GLY B 1 21 ? 15.023 19.922 -8.781 1 23.73 21 GLY B C 1
ATOM 1247 O O . GLY B 1 21 ? 14.391 19.016 -8.242 1 23.73 21 GLY B O 1
ATOM 1248 N N . SER B 1 22 ? 14.164 21.219 -9.164 1 25.22 22 SER B N 1
ATOM 1249 C CA . SER B 1 22 ? 13.242 22.297 -8.797 1 25.22 22 SER B CA 1
ATOM 1250 C C . SER B 1 22 ? 11.805 21.781 -8.727 1 25.22 22 SER B C 1
ATOM 1252 O O . SER B 1 22 ? 11.055 21.922 -9.695 1 25.22 22 SER B O 1
ATOM 1254 N N . CYS B 1 23 ? 11.422 20.703 -8.516 1 25.88 23 CYS B N 1
ATOM 1255 C CA . CYS B 1 23 ? 9.969 20.688 -8.695 1 25.88 23 CYS B CA 1
ATOM 1256 C C . CYS B 1 23 ? 9.273 21.531 -7.648 1 25.88 23 CYS B C 1
ATOM 1258 O O . CYS B 1 23 ? 9.32 21.219 -6.457 1 25.88 23 CYS B O 1
ATOM 1260 N N . SER B 1 24 ? 9.266 22.906 -7.797 1 23.16 24 SER B N 1
ATOM 1261 C CA . SER B 1 24 ? 8.609 24.031 -7.121 1 23.16 24 SER B CA 1
ATOM 1262 C C . SER B 1 24 ? 7.098 23.812 -7.055 1 23.16 24 SER B C 1
ATOM 1264 O O . SER B 1 24 ? 6.355 24.328 -7.898 1 23.16 24 SER B O 1
ATOM 1266 N N . CYS B 1 25 ? 6.477 22.734 -6.898 1 25.34 25 CYS B N 1
ATOM 1267 C CA . CYS B 1 25 ? 5.031 22.938 -6.914 1 25.34 25 CYS B CA 1
ATOM 1268 C C . CYS B 1 25 ? 4.609 23.953 -5.859 1 25.34 25 CYS B C 1
ATOM 1270 O O . CYS B 1 25 ? 5.012 23.844 -4.699 1 25.34 25 CYS B O 1
ATOM 1272 N N . GLU B 1 26 ? 4.359 2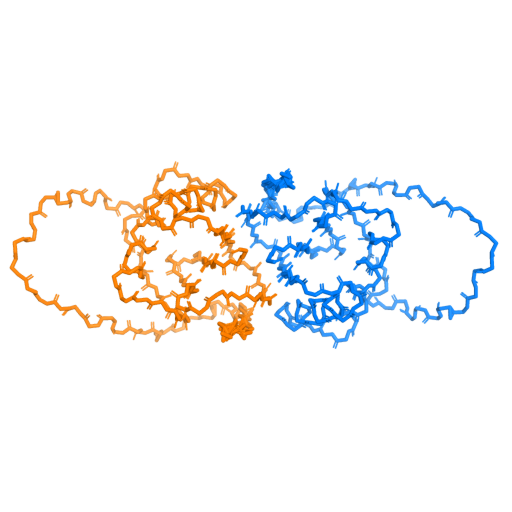5.203 -6.27 1 22.86 26 GLU B N 1
ATOM 1273 C CA . GLU B 1 26 ? 3.842 26.406 -5.629 1 22.86 26 GLU B CA 1
ATOM 1274 C C . GLU B 1 26 ? 2.514 26.141 -4.93 1 22.86 26 GLU B C 1
ATOM 1276 O O . GLU B 1 26 ? 1.501 25.891 -5.586 1 22.86 26 GLU B O 1
ATOM 1281 N N . ILE B 1 27 ? 2.414 25.328 -3.973 1 24.02 27 ILE B N 1
ATOM 1282 C CA . ILE B 1 27 ? 1.179 25.328 -3.197 1 24.02 27 ILE B CA 1
ATOM 1283 C C . ILE B 1 27 ? 0.84 26.75 -2.764 1 24.02 27 ILE B C 1
ATOM 1285 O O . ILE B 1 27 ? 1.666 27.438 -2.152 1 24.02 27 ILE B O 1
ATOM 1289 N N . LYS B 1 28 ? -0.013 27.453 -3.598 1 24.72 28 LYS B N 1
ATOM 1290 C CA . LYS B 1 28 ? -0.533 28.781 -3.291 1 24.72 28 LYS B CA 1
ATOM 1291 C C . LYS B 1 28 ? -1.079 28.844 -1.866 1 24.72 28 LYS B C 1
ATOM 1293 O O . LYS B 1 28 ? -1.816 27.953 -1.44 1 24.72 28 LYS B O 1
ATOM 1298 N N . ARG B 1 29 ? -0.359 29.531 -1.021 1 26.09 29 ARG B N 1
ATOM 1299 C CA . ARG B 1 29 ? -0.614 29.969 0.348 1 26.09 29 ARG B CA 1
ATOM 1300 C C . ARG B 1 29 ? -1.886 30.797 0.427 1 26.09 29 ARG B C 1
ATOM 1302 O O . ARG B 1 29 ? -1.999 31.828 -0.239 1 26.09 29 ARG B O 1
ATOM 1309 N N . PRO B 1 30 ? -3.102 30.203 0.535 1 27.16 30 PRO B N 1
ATOM 1310 C CA . PRO B 1 30 ? -4.035 31.281 0.885 1 27.16 30 PRO B CA 1
ATOM 1311 C C . PRO B 1 30 ? -3.66 31.984 2.188 1 27.16 30 PRO B C 1
ATOM 1313 O O . PRO B 1 30 ? -3.09 31.359 3.088 1 27.16 30 PRO B O 1
ATOM 1316 N N . TYR B 1 31 ? -3.455 33.312 2.283 1 25.28 31 TYR B N 1
ATOM 1317 C CA . TYR B 1 31 ? -3.016 34.375 3.205 1 25.28 31 TYR B CA 1
ATOM 1318 C C . TYR B 1 31 ? -3.957 34.469 4.398 1 25.28 31 TYR B C 1
ATOM 1320 O O . TYR B 1 31 ? -3.766 35.312 5.277 1 25.28 31 TYR B O 1
ATOM 1328 N N . SER B 1 32 ? -5.16 33.906 4.609 1 27.22 32 SER B N 1
ATOM 1329 C CA . SER B 1 32 ? -5.816 34.812 5.547 1 27.22 32 SER B CA 1
ATOM 1330 C C . SER B 1 32 ? -5.09 34.844 6.887 1 27.22 32 SER B C 1
ATOM 1332 O O . SER B 1 32 ? -4.312 33.938 7.199 1 27.22 32 SER B O 1
ATOM 1334 N N . ARG B 1 33 ? -5.754 35.562 8.141 1 26.08 33 ARG B N 1
ATOM 1335 C CA . ARG B 1 33 ? -5.523 36.281 9.375 1 26.08 33 ARG B CA 1
ATOM 1336 C C . ARG B 1 33 ? -4.992 35.375 10.477 1 26.08 33 ARG B C 1
ATOM 1338 O O . ARG B 1 33 ? -3.988 35.688 11.117 1 26.08 33 ARG B O 1
ATOM 1345 N N . ASP B 1 34 ? -5.867 34.812 11.547 1 27.8 34 ASP B N 1
ATOM 1346 C CA . ASP B 1 34 ? -5.594 34.531 12.953 1 27.8 34 ASP B CA 1
ATOM 1347 C C . ASP B 1 34 ? -4.715 33.312 13.102 1 27.8 34 ASP B C 1
ATOM 1349 O O . ASP B 1 34 ? -5.184 32.188 12.922 1 27.8 34 ASP B O 1
ATOM 1353 N N . ASN B 1 35 ? -3.484 33.281 12.703 1 29.16 35 ASN B N 1
ATOM 1354 C CA . ASN B 1 35 ? -2.295 32.469 12.516 1 29.16 35 ASN B CA 1
ATOM 1355 C C . ASN B 1 35 ? -1.752 31.953 13.844 1 29.16 35 ASN B C 1
ATOM 1357 O O . ASN B 1 35 ? -0.76 32.469 14.359 1 29.16 35 ASN B O 1
ATOM 1361 N N . ARG B 1 36 ? -2.568 31.969 15.055 1 30.38 36 ARG B N 1
ATOM 1362 C CA . ARG B 1 36 ? -1.995 31.719 16.375 1 30.38 36 ARG B CA 1
ATOM 1363 C C . ARG B 1 36 ? -0.982 30.578 16.312 1 30.38 36 ARG B C 1
ATOM 1365 O O . ARG B 1 36 ? -0.937 29.828 15.344 1 30.38 36 ARG B O 1
ATOM 1372 N N . ARG B 1 37 ? -0.387 30.125 17.641 1 30.03 37 ARG B N 1
ATOM 1373 C CA . ARG B 1 37 ? 0.743 29.438 18.266 1 30.03 37 ARG B CA 1
ATOM 1374 C C . ARG B 1 37 ? 0.826 27.984 17.812 1 30.03 37 ARG B C 1
ATOM 1376 O O . ARG B 1 37 ? 0.215 27.109 18.406 1 30.03 37 ARG B O 1
ATOM 1383 N N . TRP B 1 38 ? 0.198 27.641 16.719 1 29.88 38 TRP B N 1
ATOM 1384 C CA . TRP B 1 38 ? 0.56 26.266 16.453 1 29.88 38 TRP B CA 1
ATOM 1385 C C . TRP B 1 38 ? 2.072 26.078 16.484 1 29.88 38 TRP B C 1
ATOM 1387 O O . TRP B 1 38 ? 2.797 26.656 15.68 1 29.88 38 TRP B O 1
ATOM 1397 N N . LYS B 1 39 ? 2.746 26.281 17.719 1 30.59 39 LYS B N 1
ATOM 1398 C CA . LYS B 1 39 ? 4.129 25.922 18.016 1 30.59 39 LYS B CA 1
ATOM 1399 C C . LYS B 1 39 ? 4.566 24.703 17.219 1 30.59 39 LYS B C 1
ATOM 1401 O O . LYS B 1 39 ? 4.172 23.578 17.547 1 30.59 39 LYS B O 1
ATOM 1406 N N . ILE B 1 40 ? 4.559 24.781 15.938 1 32.56 40 ILE B N 1
ATOM 1407 C CA . ILE B 1 40 ? 5.191 23.875 14.977 1 32.56 40 ILE B CA 1
ATOM 1408 C C . ILE B 1 40 ? 6.637 23.609 15.391 1 32.56 40 ILE B C 1
ATOM 1410 O O . ILE B 1 40 ? 7.48 24.516 15.344 1 32.56 40 ILE B O 1
ATOM 1414 N N . ARG B 1 41 ? 7.027 23.062 16.547 1 33.59 41 ARG B N 1
ATOM 1415 C CA . ARG B 1 41 ? 8.398 22.609 16.766 1 33.59 41 ARG B CA 1
ATOM 1416 C C . ARG B 1 41 ? 9.039 22.141 15.469 1 33.59 41 ARG B C 1
ATOM 1418 O O . ARG B 1 41 ? 8.484 21.312 14.758 1 33.59 41 ARG B O 1
ATOM 1425 N N . ALA B 1 42 ? 10.055 22.75 14.883 1 35.53 42 ALA B N 1
ATOM 1426 C CA . ALA B 1 42 ? 10.844 23 13.68 1 35.53 42 ALA B CA 1
ATOM 1427 C C . ALA B 1 42 ? 11.375 21.688 13.102 1 35.53 42 ALA B C 1
ATOM 1429 O O . ALA B 1 42 ? 11.727 21.625 11.922 1 35.53 42 ALA B O 1
ATOM 1430 N N . THR B 1 43 ? 11.992 20.797 13.938 1 38.22 43 THR B N 1
ATOM 1431 C CA . THR B 1 43 ? 13.023 19.922 13.414 1 38.22 43 THR B CA 1
ATOM 1432 C C . THR B 1 43 ? 12.477 19.031 12.297 1 38.22 43 THR B C 1
ATOM 1434 O O . THR B 1 43 ? 13.102 18.891 11.25 1 38.22 43 THR B O 1
ATOM 1437 N N . MET B 1 44 ? 11.977 17.875 12.539 1 43.16 44 MET B N 1
ATOM 1438 C CA . MET B 1 44 ? 11.258 17.078 11.547 1 43.16 44 MET B CA 1
ATOM 1439 C C . MET B 1 44 ? 10.141 17.891 10.906 1 43.16 44 MET B C 1
ATOM 1441 O O . MET B 1 44 ? 9.266 17.328 10.242 1 43.16 44 MET B O 1
ATOM 1445 N N . SER B 1 45 ? 9.852 19.156 11.258 1 46.5 45 SER B N 1
ATOM 1446 C CA . SER B 1 45 ? 8.906 20.25 11.055 1 46.5 45 SER B CA 1
ATOM 1447 C C . SER B 1 45 ? 8.914 20.734 9.609 1 46.5 45 SER B C 1
ATOM 1449 O O . SER B 1 45 ? 7.871 21.125 9.07 1 46.5 45 SER B O 1
ATOM 1451 N N . ASP B 1 46 ? 10.258 20.812 9.031 1 59.81 46 ASP B N 1
ATOM 1452 C CA . ASP B 1 46 ? 10.336 21.547 7.77 1 59.81 46 ASP B CA 1
ATOM 1453 C C . ASP B 1 46 ? 10.078 20.625 6.578 1 59.81 46 ASP B C 1
ATOM 1455 O O . ASP B 1 46 ? 10.547 20.891 5.469 1 59.81 46 ASP B O 1
ATOM 1459 N N . ARG B 1 47 ? 9.406 19.562 6.77 1 78.69 47 ARG B N 1
ATOM 1460 C CA . ARG B 1 47 ? 9.195 18.75 5.582 1 78.69 47 ARG B CA 1
ATOM 1461 C C . ARG B 1 47 ? 8.062 19.297 4.723 1 78.69 47 ARG B C 1
ATOM 1463 O O . ARG B 1 47 ? 6.938 19.453 5.195 1 78.69 47 ARG B O 1
ATOM 1470 N N . LYS B 1 48 ? 8.422 19.719 3.574 1 89.94 48 LYS B N 1
ATOM 1471 C CA . LYS B 1 48 ? 7.438 20.234 2.623 1 89.94 48 LYS B CA 1
ATOM 1472 C C . LYS B 1 48 ? 6.566 19.109 2.07 1 89.94 48 LYS B C 1
ATOM 1474 O O . LYS B 1 48 ? 7.062 18.031 1.749 1 89.94 48 LYS B O 1
ATOM 1479 N N . ALA B 1 49 ? 5.316 19.375 2.088 1 94.38 49 ALA B N 1
ATOM 1480 C CA . ALA B 1 49 ? 4.371 18.406 1.517 1 94.38 49 ALA B CA 1
ATOM 1481 C C . ALA B 1 49 ? 4.16 18.672 0.028 1 94.38 49 ALA B C 1
ATOM 1483 O O . ALA B 1 49 ? 3.986 19.828 -0.386 1 94.38 49 ALA B O 1
ATOM 1484 N N . VAL B 1 50 ? 4.309 17.688 -0.799 1 92.75 50 VAL B N 1
ATOM 1485 C CA . VAL B 1 50 ? 4.016 17.766 -2.227 1 92.75 50 VAL B CA 1
ATOM 1486 C C . VAL B 1 50 ? 2.969 16.703 -2.596 1 92.75 50 VAL B C 1
ATOM 1488 O O . VAL B 1 50 ? 3.254 15.508 -2.588 1 92.75 50 VAL B O 1
ATOM 1491 N N . ILE B 1 51 ? 1.789 17.141 -2.963 1 93.25 51 ILE B N 1
ATOM 1492 C CA . ILE B 1 51 ? 0.724 16.234 -3.361 1 93.25 51 ILE B CA 1
ATOM 1493 C C . ILE B 1 51 ? 0.905 15.836 -4.824 1 93.25 51 ILE B C 1
ATOM 1495 O O . ILE B 1 51 ? 0.882 16.688 -5.715 1 93.25 51 ILE B O 1
ATOM 1499 N N . LYS B 1 52 ? 1.177 14.609 -5.031 1 91 52 LYS B N 1
ATOM 1500 C CA . LYS B 1 52 ? 1.397 14.102 -6.383 1 91 52 LYS B CA 1
ATOM 1501 C C . LYS B 1 52 ? 0.076 13.758 -7.062 1 91 52 LYS B C 1
ATOM 1503 O O . LYS B 1 52 ? -0.088 13.984 -8.266 1 91 52 LYS B O 1
ATOM 1508 N N . ASN B 1 53 ? -0.826 13.18 -6.363 1 88.44 53 ASN B N 1
ATOM 1509 C CA . AS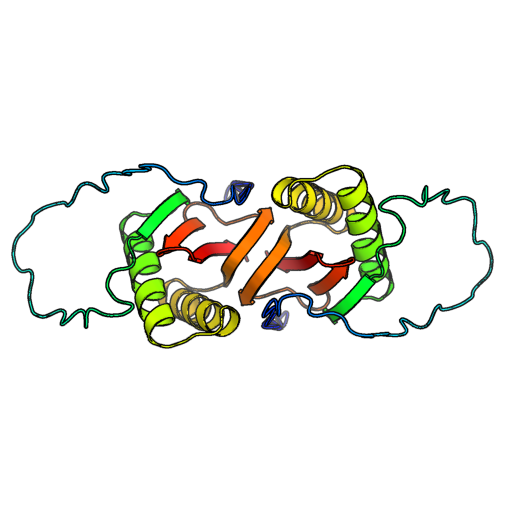N B 1 53 ? -2.152 12.812 -6.844 1 88.44 53 ASN B CA 1
ATOM 1510 C C . ASN B 1 53 ? -3.182 12.828 -5.719 1 88.44 53 ASN B C 1
ATOM 1512 O O . ASN B 1 53 ? -2.895 12.398 -4.602 1 88.44 53 ASN B O 1
ATOM 1516 N N . ALA B 1 54 ? -4.359 13.461 -6.078 1 91.5 54 ALA B N 1
ATOM 1517 C CA . ALA B 1 54 ? -5.406 13.492 -5.059 1 91.5 54 ALA B CA 1
ATOM 1518 C C . ALA B 1 54 ? -6.793 13.438 -5.691 1 91.5 54 ALA B C 1
ATOM 1520 O O . ALA B 1 54 ? -7.043 14.078 -6.711 1 91.5 54 ALA B O 1
ATOM 1521 N N . ASP B 1 55 ? -7.609 12.555 -5.285 1 91.81 55 ASP B N 1
ATOM 1522 C CA . ASP B 1 55 ? -9.062 12.547 -5.414 1 91.81 55 ASP B CA 1
ATOM 1523 C C . ASP B 1 55 ? -9.734 12.633 -4.043 1 91.81 55 ASP B C 1
ATOM 1525 O O . ASP B 1 55 ? -10.203 11.625 -3.514 1 91.81 55 ASP B O 1
ATOM 1529 N N . MET B 1 56 ? -9.656 13.805 -3.531 1 93.44 56 MET B N 1
ATOM 1530 C CA . MET B 1 56 ? -10.016 14.062 -2.141 1 93.44 56 MET B CA 1
ATOM 1531 C C . MET B 1 56 ? -10.312 15.547 -1.927 1 93.44 56 MET B C 1
ATOM 1533 O O . MET B 1 56 ? -9.719 16.406 -2.588 1 93.44 56 MET B O 1
ATOM 1537 N N . SER B 1 57 ? -11.242 15.883 -1.08 1 96.38 57 SER B N 1
ATOM 1538 C CA . SER B 1 57 ? -11.508 17.281 -0.782 1 96.38 57 SER B CA 1
ATOM 1539 C C . SER B 1 57 ? -10.266 17.984 -0.245 1 96.38 57 SER B C 1
ATOM 1541 O O . SER B 1 57 ? -9.391 17.344 0.344 1 96.38 57 SER B O 1
ATOM 1543 N N . GLU B 1 58 ? -10.195 19.297 -0.478 1 95.62 58 GLU B N 1
ATOM 1544 C CA . GLU B 1 58 ? -9.055 20.078 0.005 1 95.62 58 GLU B CA 1
ATOM 1545 C C . GLU B 1 58 ? -8.93 19.984 1.522 1 95.62 58 GLU B C 1
ATOM 1547 O O . GLU B 1 58 ? -7.816 19.922 2.055 1 95.62 58 GLU B O 1
ATOM 1552 N N . GLU B 1 59 ? -10.023 20.062 2.121 1 96.38 59 GLU B N 1
ATOM 1553 C CA . GLU B 1 59 ? -10.016 19.969 3.576 1 96.38 59 GLU B CA 1
ATOM 1554 C C . GLU B 1 59 ? -9.43 18.625 4.035 1 96.38 59 GLU B C 1
ATOM 1556 O O . GLU B 1 59 ? -8.586 18.594 4.934 1 96.38 59 GLU B O 1
ATOM 1561 N N . MET B 1 60 ? -9.852 17.531 3.418 1 96.75 60 MET B N 1
ATOM 1562 C CA . MET B 1 60 ? -9.367 16.219 3.781 1 96.75 60 MET B CA 1
ATOM 1563 C C . MET B 1 60 ? -7.895 16.047 3.412 1 96.75 60 MET B C 1
ATOM 1565 O O . MET B 1 60 ? -7.137 15.391 4.129 1 96.75 60 MET B O 1
ATOM 1569 N N . GLN B 1 61 ? -7.445 16.703 2.34 1 96.56 61 GLN B N 1
ATOM 1570 C CA . GLN B 1 61 ? -6.035 16.688 1.966 1 96.56 61 GLN B CA 1
ATOM 1571 C C . GLN B 1 61 ? -5.176 17.344 3.045 1 96.56 61 GLN B C 1
ATOM 1573 O O . GLN B 1 61 ? -4.133 16.797 3.422 1 96.56 61 GLN B O 1
ATOM 1578 N N . GLN B 1 62 ? -5.66 18.469 3.488 1 97.06 62 GLN B N 1
ATOM 1579 C CA . GLN B 1 62 ? -4.93 19.156 4.539 1 97.06 62 GLN B CA 1
ATOM 1580 C C . GLN B 1 62 ? -4.855 18.328 5.812 1 97.06 62 GLN B C 1
ATOM 1582 O O . GLN B 1 62 ? -3.812 18.266 6.465 1 97.06 62 GLN B O 1
ATOM 1587 N N . ASP B 1 63 ? -5.938 17.688 6.078 1 97.88 63 ASP B N 1
ATOM 1588 C CA . ASP B 1 63 ? -5.953 16.812 7.238 1 97.88 63 ASP B CA 1
ATOM 1589 C C . ASP B 1 63 ? -4.961 15.656 7.07 1 97.88 63 ASP B C 1
ATOM 1591 O O . ASP B 1 63 ? -4.301 15.258 8.031 1 97.88 63 ASP B O 1
ATOM 1595 N N . ALA B 1 64 ? -4.871 15.086 5.871 1 98 64 ALA B N 1
ATOM 1596 C CA . ALA B 1 64 ? -3.938 13.992 5.59 1 98 64 ALA B CA 1
ATOM 1597 C C . ALA B 1 64 ? -2.494 14.445 5.793 1 98 64 ALA B C 1
ATOM 1599 O O . ALA B 1 64 ? -1.702 13.742 6.43 1 98 64 ALA B O 1
ATOM 1600 N N . VAL B 1 65 ? -2.184 15.625 5.277 1 97.31 65 VAL B N 1
ATOM 1601 C CA . VAL B 1 65 ? -0.83 16.156 5.391 1 97.31 65 VAL B CA 1
ATOM 1602 C C . VAL B 1 65 ? -0.505 16.438 6.855 1 97.31 65 VAL B C 1
ATOM 1604 O O . VAL B 1 65 ? 0.583 16.109 7.332 1 97.31 65 VAL B O 1
ATOM 1607 N N . GLU B 1 66 ? -1.439 17.031 7.508 1 97.12 66 GLU B N 1
ATOM 1608 C CA . GLU B 1 66 ? -1.227 17.328 8.922 1 97.12 66 GLU B CA 1
ATOM 1609 C C . GLU B 1 66 ? -1.062 16.062 9.742 1 97.12 66 GLU B C 1
ATOM 1611 O O . GLU B 1 66 ? -0.176 15.984 10.602 1 97.12 66 GLU B O 1
ATOM 1616 N N . CYS B 1 67 ? -1.925 15.078 9.531 1 97.44 67 CYS B N 1
ATOM 1617 C CA . CYS B 1 67 ? -1.829 13.805 10.234 1 97.44 67 CYS B CA 1
ATOM 1618 C C . CYS B 1 67 ? -0.489 13.133 9.961 1 97.44 67 CYS B C 1
ATOM 1620 O O . CYS B 1 67 ? 0.134 12.586 10.875 1 97.44 67 CYS B O 1
ATOM 1622 N N . ALA B 1 68 ? -0.054 13.18 8.727 1 97.69 68 ALA B N 1
ATOM 1623 C CA . ALA B 1 68 ? 1.229 12.594 8.352 1 97.69 68 ALA B CA 1
ATOM 1624 C C . ALA B 1 68 ? 2.387 13.328 9.023 1 97.69 68 ALA B C 1
ATOM 1626 O O . ALA B 1 68 ? 3.355 12.703 9.461 1 97.69 68 ALA B O 1
ATOM 1627 N N . THR B 1 69 ? 2.27 14.656 9.094 1 96.94 69 THR B N 1
ATOM 1628 C CA . THR B 1 69 ? 3.291 15.453 9.773 1 96.94 69 THR B CA 1
ATOM 1629 C C . THR B 1 69 ? 3.4 15.062 11.242 1 96.94 69 THR B C 1
ATOM 1631 O O . THR B 1 69 ? 4.504 14.852 11.758 1 96.94 69 THR B O 1
ATOM 1634 N N . GLN B 1 70 ? 2.258 14.898 11.859 1 97.12 70 GLN B N 1
ATOM 1635 C CA . GLN B 1 70 ? 2.236 14.461 13.25 1 97.12 70 GLN B CA 1
ATOM 1636 C C . GLN B 1 70 ? 2.828 13.062 13.406 1 97.12 70 GLN B C 1
ATOM 1638 O O . GLN B 1 70 ? 3.602 12.812 14.328 1 97.12 70 GLN B O 1
ATOM 1643 N N . ALA B 1 71 ? 2.479 12.195 12.555 1 97.06 71 ALA B N 1
ATOM 1644 C CA . ALA B 1 71 ? 2.963 10.82 12.602 1 97.06 71 ALA B CA 1
ATOM 1645 C C . ALA B 1 71 ? 4.48 10.766 12.453 1 97.06 71 ALA B C 1
ATOM 1647 O O . ALA B 1 71 ? 5.156 10.008 13.156 1 97.06 71 ALA B O 1
ATOM 1648 N N . LEU B 1 72 ? 5.016 11.578 11.508 1 94.19 72 LEU B N 1
ATOM 1649 C CA . LEU B 1 72 ? 6.449 11.586 11.25 1 94.19 72 LEU B CA 1
ATOM 1650 C C . LEU B 1 72 ? 7.219 12.172 12.43 1 94.19 72 LEU B C 1
ATOM 1652 O O . LEU B 1 72 ? 8.406 11.875 12.609 1 94.19 72 LEU B O 1
ATOM 1656 N N . GLU B 1 73 ? 6.59 13 13.172 1 94.31 73 GLU B N 1
ATOM 1657 C CA . GLU B 1 73 ? 7.203 13.562 14.367 1 94.31 73 GLU B CA 1
ATOM 1658 C C . GLU B 1 73 ? 7.207 12.562 15.516 1 94.31 73 GLU B C 1
ATOM 1660 O O . GLU B 1 73 ? 8.117 12.562 16.344 1 94.31 73 GLU B O 1
ATOM 1665 N N . LYS B 1 74 ? 6.285 11.695 15.508 1 96 74 LYS B N 1
ATOM 1666 C CA . LYS B 1 74 ? 6.098 10.781 16.625 1 96 74 LYS B CA 1
ATOM 1667 C C . LYS B 1 74 ? 6.812 9.453 16.391 1 96 74 LYS B C 1
ATOM 1669 O O . LYS B 1 74 ? 7.297 8.828 17.328 1 96 74 LYS B O 1
ATOM 1674 N N . TYR B 1 75 ? 6.852 9.039 15.172 1 94 75 TYR B N 1
ATOM 1675 C CA . TYR B 1 75 ? 7.352 7.699 14.867 1 94 75 TYR B CA 1
ATOM 1676 C C . TYR B 1 75 ? 8.477 7.754 13.844 1 94 75 TYR B C 1
ATOM 1678 O O . TYR B 1 75 ? 8.5 8.641 12.984 1 94 75 TYR B O 1
ATOM 1686 N N . ASN B 1 76 ? 9.312 6.777 13.844 1 90 76 ASN B N 1
ATOM 1687 C CA . ASN B 1 76 ? 10.422 6.688 12.906 1 90 76 ASN B CA 1
ATOM 1688 C C . ASN B 1 76 ? 10.195 5.582 11.875 1 90 76 ASN B C 1
ATOM 1690 O O . ASN B 1 76 ? 10.633 5.699 10.727 1 90 76 ASN B O 1
ATOM 1694 N N . ILE B 1 77 ? 9.539 4.566 12.305 1 89.19 77 ILE B N 1
ATOM 1695 C CA . ILE B 1 77 ? 9.336 3.404 11.445 1 89.19 77 ILE B CA 1
ATOM 1696 C C . ILE B 1 77 ? 8.133 3.629 10.539 1 89.19 77 ILE B C 1
ATOM 1698 O O . ILE B 1 77 ? 7.059 4.016 11.008 1 89.19 77 ILE B O 1
ATOM 1702 N N . GLU B 1 78 ? 8.352 3.338 9.297 1 90.75 78 GLU B N 1
ATOM 1703 C CA . GLU B 1 78 ? 7.332 3.568 8.281 1 90.75 78 GLU B CA 1
ATOM 1704 C C . GLU B 1 78 ? 6.035 2.844 8.633 1 90.75 78 GLU B C 1
ATOM 1706 O O . GLU B 1 78 ? 4.945 3.4 8.477 1 90.75 78 GLU B O 1
ATOM 1711 N N . LYS B 1 79 ? 6.121 1.695 9.133 1 91.81 79 LYS B N 1
ATOM 1712 C CA . LYS B 1 79 ? 4.938 0.925 9.5 1 91.81 79 LYS B CA 1
ATOM 1713 C C . LYS B 1 79 ? 4.133 1.637 10.586 1 91.81 79 LYS B C 1
ATOM 1715 O O . LYS B 1 79 ? 2.9 1.672 10.531 1 91.81 79 LYS B O 1
ATOM 1720 N N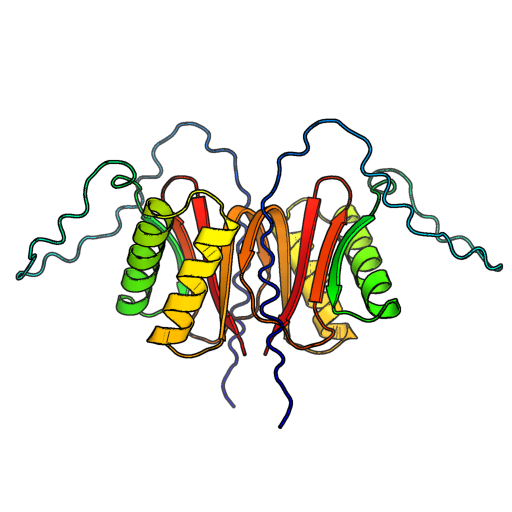 . ASP B 1 80 ? 4.832 2.111 11.547 1 93.19 80 ASP B N 1
ATOM 1721 C CA . ASP B 1 80 ? 4.172 2.793 12.656 1 93.19 80 ASP B CA 1
ATOM 1722 C C . ASP B 1 80 ? 3.551 4.109 12.195 1 93.19 80 ASP B C 1
ATOM 1724 O O . ASP B 1 80 ? 2.484 4.5 12.68 1 93.19 80 ASP B O 1
ATOM 1728 N N . ILE B 1 81 ? 4.227 4.773 11.289 1 94.62 81 ILE B N 1
ATOM 1729 C CA . ILE B 1 81 ? 3.686 6 10.711 1 94.62 81 ILE B CA 1
ATOM 1730 C C . ILE B 1 81 ? 2.389 5.688 9.969 1 94.62 81 ILE B C 1
ATOM 1732 O O . ILE B 1 81 ? 1.374 6.359 10.172 1 94.62 81 ILE B O 1
ATOM 1736 N N . ALA B 1 82 ? 2.447 4.66 9.203 1 94.5 82 ALA B N 1
ATOM 1737 C CA . ALA B 1 82 ? 1.271 4.238 8.445 1 94.5 82 ALA B CA 1
ATOM 1738 C C . ALA B 1 82 ? 0.129 3.854 9.383 1 94.5 82 ALA B C 1
ATOM 1740 O O . ALA B 1 82 ? -1.03 4.188 9.125 1 94.5 82 ALA B O 1
ATOM 1741 N N . ALA B 1 83 ? 0.469 3.201 10.422 1 93.5 83 ALA B N 1
ATOM 1742 C CA . ALA B 1 83 ? -0.538 2.775 11.391 1 93.5 83 ALA B CA 1
ATOM 1743 C C . ALA B 1 83 ? -1.237 3.977 12.016 1 93.5 83 ALA B C 1
ATOM 1745 O O . ALA B 1 83 ? -2.463 3.992 12.148 1 93.5 83 ALA B O 1
ATOM 1746 N N . TYR B 1 84 ? -0.455 4.91 12.367 1 95.44 84 TYR B N 1
ATOM 1747 C CA . TYR B 1 84 ? -1.005 6.102 13 1 95.44 84 TYR B CA 1
ATOM 1748 C C . TYR B 1 84 ? -1.976 6.82 12.07 1 95.44 84 TYR B C 1
ATOM 1750 O O . TYR B 1 84 ? -3.1 7.141 12.461 1 95.44 84 TYR B O 1
ATOM 1758 N N . ILE B 1 85 ? -1.575 7.043 10.797 1 97.31 85 ILE B N 1
ATOM 1759 C CA . ILE B 1 85 ? -2.385 7.77 9.828 1 97.31 85 ILE B CA 1
ATOM 1760 C C . ILE B 1 85 ? -3.668 6.992 9.539 1 97.31 85 ILE B C 1
ATOM 1762 O O . ILE B 1 85 ? -4.762 7.566 9.531 1 97.31 85 ILE B O 1
ATOM 1766 N N . LYS B 1 86 ? -3.49 5.75 9.297 1 94.56 86 LYS B N 1
ATOM 1767 C CA . LYS B 1 86 ? -4.633 4.898 8.977 1 94.56 86 LYS B CA 1
ATOM 1768 C C . LYS B 1 86 ? -5.656 4.906 10.109 1 94.56 86 LYS B C 1
ATOM 1770 O O . LYS B 1 86 ? -6.855 5.062 9.867 1 94.56 86 LYS B O 1
ATOM 1775 N N . LYS B 1 87 ? -5.23 4.758 11.328 1 94.88 87 LYS B N 1
ATOM 1776 C CA . LYS B 1 87 ? -6.121 4.723 12.484 1 94.88 87 LYS B CA 1
ATOM 1777 C C . LYS B 1 87 ? -6.812 6.07 12.688 1 94.88 87 LYS B C 1
ATOM 1779 O O . LYS B 1 87 ? -8.008 6.125 12.977 1 94.88 87 LYS B O 1
ATOM 1784 N N . GLU B 1 88 ? -6.051 7.133 12.531 1 97.75 88 GLU B N 1
ATOM 1785 C CA . GLU B 1 88 ? -6.629 8.469 12.672 1 97.75 88 GLU B CA 1
ATOM 1786 C C . GLU B 1 88 ? -7.723 8.703 11.633 1 97.75 88 GLU B C 1
ATOM 1788 O O . GLU B 1 88 ? -8.773 9.258 11.953 1 97.75 88 GLU B O 1
ATOM 1793 N N . PHE B 1 89 ? -7.512 8.25 10.477 1 97.44 89 PHE B N 1
ATOM 1794 C CA . PHE B 1 89 ? -8.484 8.484 9.414 1 97.44 89 PHE B CA 1
ATOM 1795 C C . PHE B 1 89 ? -9.672 7.539 9.562 1 97.44 89 PHE B C 1
ATOM 1797 O O . PHE B 1 89 ? -10.805 7.898 9.219 1 97.44 89 PHE B O 1
ATOM 1804 N N . ASP B 1 90 ? -9.398 6.367 10 1 95.06 90 ASP B N 1
ATOM 1805 C CA . ASP B 1 90 ? -10.523 5.488 10.312 1 95.06 90 ASP B CA 1
ATOM 1806 C C . ASP B 1 90 ? -11.438 6.117 11.367 1 95.06 90 ASP B C 1
ATOM 1808 O O . ASP B 1 90 ? -12.656 6.027 11.266 1 95.06 90 ASP B O 1
ATOM 1812 N N . LYS B 1 91 ? -10.812 6.688 12.305 1 96.94 91 LYS B N 1
ATOM 1813 C CA . LYS B 1 91 ? -11.562 7.297 13.398 1 96.94 91 LYS B CA 1
ATOM 1814 C C . LYS B 1 91 ? -12.297 8.547 12.93 1 96.94 91 LYS B C 1
ATOM 1816 O O . LYS B 1 91 ? -13.484 8.727 13.211 1 96.94 91 LYS B O 1
ATOM 1821 N N . LYS B 1 92 ? -11.68 9.367 12.172 1 97.56 92 LYS B N 1
ATOM 1822 C CA . LYS B 1 92 ? -12.211 10.672 11.805 1 97.56 92 LYS B CA 1
ATOM 1823 C C . LYS B 1 92 ? -13.172 10.562 10.625 1 97.56 92 LYS B C 1
ATOM 1825 O O . LYS B 1 92 ? -14.18 11.273 10.57 1 97.56 92 LYS B O 1
ATOM 1830 N N . TYR B 1 93 ? -12.859 9.727 9.664 1 96.38 93 TYR B N 1
ATOM 1831 C CA . TYR B 1 93 ? -13.609 9.688 8.414 1 96.38 93 TYR B CA 1
ATOM 1832 C C . TYR B 1 93 ? -14.227 8.312 8.188 1 96.38 93 TYR B C 1
ATOM 1834 O O . TYR B 1 93 ? -14.578 7.961 7.059 1 96.38 93 TYR B O 1
ATOM 1842 N N . ASN B 1 94 ? -14.305 7.465 9.133 1 94.38 94 ASN B N 1
ATOM 1843 C CA . ASN B 1 94 ? -14.93 6.148 9.094 1 94.38 94 ASN B CA 1
ATOM 1844 C C . ASN B 1 94 ? -14.094 5.156 8.289 1 94.38 94 ASN B C 1
ATOM 1846 O O . ASN B 1 94 ? -13.422 5.535 7.324 1 94.38 94 ASN B O 1
ATOM 1850 N N . PRO B 1 95 ? -14.156 3.965 8.578 1 91.25 95 PRO B N 1
ATOM 1851 C CA . PRO B 1 95 ? -13.438 2.936 7.824 1 91.25 95 PRO B CA 1
ATOM 1852 C C . PRO B 1 95 ? -13.969 2.771 6.402 1 91.25 95 PRO B C 1
ATOM 1854 O O . PRO B 1 95 ? -15.102 3.166 6.113 1 91.25 95 PRO B O 1
ATOM 1857 N N . THR B 1 96 ? -13.117 2.178 5.551 1 90.62 96 THR B N 1
ATOM 1858 C CA . THR B 1 96 ? -11.859 1.494 5.84 1 90.62 96 THR B CA 1
ATOM 1859 C C . THR B 1 96 ? -10.711 2.127 5.062 1 90.62 96 THR B C 1
ATOM 1861 O O . THR B 1 96 ? -10.734 2.168 3.83 1 90.62 96 THR B O 1
ATOM 1864 N N . TRP B 1 97 ? -9.781 2.715 5.723 1 94.44 97 TRP B N 1
ATOM 1865 C CA . TRP B 1 97 ? -8.625 3.361 5.105 1 94.44 97 TRP B CA 1
ATOM 1866 C C . TRP B 1 97 ? -7.426 2.426 5.086 1 94.44 97 TRP B C 1
ATOM 1868 O O . TRP B 1 97 ? -7.348 1.485 5.883 1 94.44 97 TRP B O 1
ATOM 1878 N N . HIS B 1 98 ? -6.516 2.627 4.16 1 92.5 98 HIS B N 1
ATOM 1879 C CA . HIS B 1 98 ? -5.23 1.959 4.012 1 92.5 98 HIS B CA 1
ATOM 1880 C C . HIS B 1 98 ? -4.105 2.971 3.812 1 92.5 98 HIS B C 1
ATOM 1882 O O . HIS B 1 98 ? -4.277 3.969 3.111 1 92.5 98 HIS B O 1
ATOM 1888 N N . CYS B 1 99 ? -3.021 2.693 4.441 1 93.62 99 CYS B N 1
ATOM 1889 C CA . CYS B 1 99 ? -1.922 3.646 4.348 1 93.62 99 CYS B CA 1
ATOM 1890 C C . CYS B 1 99 ? -0.604 2.934 4.074 1 93.62 99 CYS B C 1
ATOM 1892 O O . CYS B 1 99 ? -0.291 1.93 4.719 1 93.62 99 CYS B O 1
ATOM 1894 N N . ILE B 1 100 ? 0.063 3.355 3.076 1 93.12 100 ILE B N 1
ATOM 1895 C CA . ILE B 1 100 ? 1.401 2.895 2.725 1 93.12 100 ILE B CA 1
ATOM 1896 C C . ILE B 1 100 ? 2.395 4.047 2.852 1 93.12 100 ILE B C 1
ATOM 1898 O O . ILE B 1 100 ? 2.137 5.152 2.367 1 93.12 100 ILE B O 1
ATOM 1902 N N . VAL B 1 101 ? 3.432 3.846 3.545 1 93.56 101 VAL B N 1
ATOM 1903 C CA . VAL B 1 101 ? 4.484 4.836 3.744 1 93.56 101 VAL B CA 1
ATOM 1904 C C . VAL B 1 101 ? 5.832 4.246 3.334 1 93.56 101 VAL B C 1
ATOM 1906 O O . VAL B 1 101 ? 6.188 3.143 3.754 1 93.56 101 VAL B O 1
ATOM 1909 N N . GLY B 1 102 ? 6.562 5.027 2.488 1 90.81 102 GLY B N 1
ATOM 1910 C CA . GLY B 1 102 ? 7.852 4.484 2.088 1 90.81 102 GLY B CA 1
ATOM 1911 C C . GLY B 1 102 ? 8.625 5.402 1.162 1 90.81 102 GLY B C 1
ATOM 1912 O O . GLY B 1 102 ? 8.125 6.449 0.756 1 90.81 102 GLY B O 1
ATOM 1913 N N . ARG B 1 103 ? 9.797 4.953 0.887 1 89.19 103 ARG B N 1
ATOM 1914 C CA . ARG B 1 103 ? 10.672 5.746 0.032 1 89.19 103 ARG B CA 1
ATOM 1915 C C . ARG B 1 103 ? 10.781 5.133 -1.359 1 89.19 103 ARG B C 1
ATOM 1917 O O . ARG B 1 103 ? 11.234 5.793 -2.301 1 89.19 103 ARG B O 1
ATOM 1924 N N . ASN B 1 104 ? 10.453 3.844 -1.457 1 85.25 104 ASN B N 1
ATOM 1925 C CA . ASN B 1 104 ? 10.508 3.141 -2.734 1 85.25 104 ASN B CA 1
ATOM 1926 C C . ASN B 1 104 ? 9.398 2.1 -2.848 1 85.25 104 ASN B C 1
ATOM 1928 O O . ASN B 1 104 ? 9.484 1.024 -2.25 1 85.25 104 ASN B O 1
ATOM 1932 N N . PHE B 1 105 ? 8.359 2.438 -3.637 1 87.19 105 PHE B N 1
ATOM 1933 C CA . PHE B 1 105 ? 7.297 1.48 -3.916 1 87.19 105 PHE B CA 1
ATOM 1934 C C . PHE B 1 105 ? 6.41 1.973 -5.051 1 87.19 105 PHE B C 1
ATOM 1936 O O . PHE B 1 105 ? 6.375 3.17 -5.348 1 87.19 105 PHE B O 1
ATOM 1943 N N . GLY B 1 106 ? 5.809 1.07 -5.672 1 89.94 106 GLY B N 1
ATOM 1944 C CA . GLY B 1 106 ? 4.695 1.283 -6.586 1 89.94 106 GLY B CA 1
ATOM 1945 C C . GLY B 1 106 ? 3.42 0.592 -6.141 1 89.94 106 GLY B C 1
ATOM 1946 O O . GLY B 1 106 ? 3.467 -0.406 -5.422 1 89.94 106 GLY B O 1
ATOM 1947 N N . SER B 1 107 ? 2.365 1.201 -6.566 1 90.81 107 SER B N 1
ATOM 1948 C CA . SER B 1 107 ? 1.096 0.664 -6.094 1 90.81 107 SER B CA 1
ATOM 1949 C C . SER B 1 107 ? 0.041 0.681 -7.195 1 90.81 107 SER B C 1
ATOM 1951 O O . SER B 1 107 ? 0.131 1.472 -8.133 1 90.81 107 SER B O 1
ATOM 1953 N N . TYR B 1 108 ? -0.75 -0.205 -7.141 1 91.06 108 TYR B N 1
ATOM 1954 C CA . TYR B 1 108 ? -1.982 -0.224 -7.922 1 91.06 108 TYR B CA 1
ATOM 1955 C C . TYR B 1 108 ? -3.168 -0.64 -7.059 1 91.06 108 TYR B C 1
ATOM 1957 O O . TYR B 1 108 ? -3.281 -1.806 -6.668 1 91.06 108 TYR B O 1
ATOM 1965 N N . VAL B 1 109 ? -3.986 0.402 -6.723 1 91.44 109 VAL B N 1
ATOM 1966 C CA . VAL B 1 109 ? -5.051 0.187 -5.746 1 91.44 109 VAL B CA 1
ATOM 1967 C C . VAL B 1 109 ? -6.371 0.719 -6.293 1 91.44 109 VAL B C 1
ATOM 1969 O O . VAL B 1 109 ? -6.383 1.519 -7.234 1 91.44 109 VAL B O 1
ATOM 1972 N N . THR B 1 110 ? -7.449 0.186 -5.781 1 90.62 110 THR B N 1
ATOM 1973 C CA . THR B 1 110 ? -8.789 0.694 -6.047 1 90.62 110 THR B CA 1
ATOM 1974 C C . THR B 1 110 ? -9.344 1.433 -4.832 1 90.62 110 THR B C 1
ATOM 1976 O O . THR B 1 110 ? -9.352 0.893 -3.723 1 90.62 110 THR B O 1
ATOM 1979 N N . HIS B 1 111 ? -9.695 2.695 -5.074 1 88.19 111 HIS B N 1
ATOM 1980 C CA . HIS B 1 111 ? -10.164 3.492 -3.947 1 88.19 111 HIS B CA 1
ATOM 1981 C C . HIS B 1 111 ? -11.578 4.008 -4.191 1 88.19 111 HIS B C 1
ATOM 1983 O O . HIS B 1 111 ? -12.031 4.09 -5.336 1 88.19 111 HIS B O 1
ATOM 1989 N N . GLU B 1 112 ? -12.266 4.262 -3.141 1 88.56 112 GLU B N 1
ATOM 1990 C CA . GLU B 1 112 ? -13.539 4.969 -3.229 1 88.56 112 GLU B CA 1
ATOM 1991 C C . GLU B 1 112 ? -13.344 6.398 -3.717 1 88.56 112 GLU B C 1
ATOM 1993 O O . GLU B 1 112 ? -12.367 7.059 -3.352 1 88.56 112 GLU B O 1
ATOM 1998 N N . THR B 1 113 ? -14.273 6.855 -4.523 1 87.06 113 THR B N 1
ATOM 1999 C CA . THR B 1 113 ? -14.203 8.203 -5.078 1 87.06 113 THR B CA 1
ATOM 2000 C C . THR B 1 113 ? -14.055 9.234 -3.967 1 87.06 113 THR B C 1
ATOM 2002 O O . THR B 1 113 ? -14.719 9.133 -2.928 1 87.06 113 THR B O 1
ATOM 2005 N N . LYS B 1 114 ? -13.125 10.203 -4.156 1 90.38 114 LYS B N 1
ATOM 2006 C CA . LYS B 1 114 ? -12.898 11.359 -3.295 1 90.38 114 LYS B CA 1
ATOM 2007 C C . LYS B 1 114 ? -12.219 10.945 -1.994 1 90.38 114 LYS B C 1
ATOM 2009 O O . LYS B 1 114 ? -12.258 11.688 -1.005 1 90.38 114 LYS B O 1
ATOM 2014 N N . HIS B 1 115 ? -11.648 9.766 -1.985 1 93.44 115 HIS B N 1
ATOM 2015 C CA . HIS B 1 115 ? -10.969 9.281 -0.792 1 93.44 115 HIS B CA 1
ATOM 2016 C C . HIS B 1 115 ? -9.617 8.672 -1.139 1 93.44 115 HIS B C 1
ATOM 2018 O O . HIS B 1 115 ? -9.305 7.555 -0.726 1 93.44 115 HIS B O 1
ATOM 2024 N N . PHE B 1 116 ? -8.883 9.492 -1.833 1 91.31 116 PHE B N 1
ATOM 2025 C CA . PHE B 1 116 ? -7.566 9.055 -2.273 1 91.31 116 PHE B CA 1
ATOM 2026 C C . PHE B 1 116 ? -6.574 10.211 -2.258 1 91.31 116 PHE B C 1
ATOM 2028 O O . PHE B 1 116 ? -6.871 11.297 -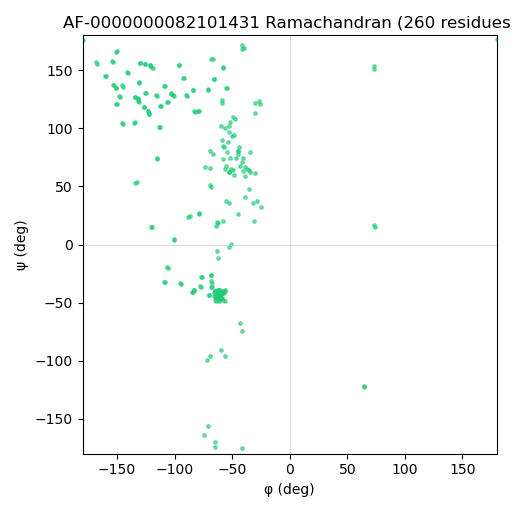2.762 1 91.31 116 PHE B O 1
ATOM 2035 N N . ILE B 1 117 ? -5.355 9.867 -1.714 1 93.88 117 ILE B N 1
ATOM 2036 C CA . ILE B 1 117 ? -4.305 10.875 -1.805 1 93.88 117 ILE B CA 1
ATOM 2037 C C . ILE B 1 117 ? -2.938 10.195 -1.812 1 93.88 117 ILE B C 1
ATOM 2039 O O . ILE B 1 117 ? -2.725 9.211 -1.104 1 93.88 117 ILE B O 1
ATOM 2043 N N . TYR B 1 118 ? -2.102 10.672 -2.662 1 91.25 118 TYR B N 1
ATOM 2044 C CA . TYR B 1 118 ? -0.695 10.297 -2.754 1 91.25 118 TYR B CA 1
ATOM 2045 C C . TYR B 1 118 ? 0.205 11.523 -2.705 1 91.25 118 TYR B C 1
ATOM 2047 O O . TYR B 1 118 ? 0.127 12.398 -3.576 1 91.25 118 TYR B O 1
ATOM 2055 N N . PHE B 1 119 ? 1.049 11.578 -1.7 1 92.25 119 PHE B N 1
ATOM 2056 C CA . PHE B 1 119 ? 1.868 12.773 -1.543 1 92.25 119 PHE B CA 1
ATOM 2057 C C . PHE B 1 119 ? 3.197 12.43 -0.879 1 92.25 119 PHE B C 1
ATOM 2059 O O . PHE B 1 119 ? 3.365 11.344 -0.333 1 92.25 119 PHE B O 1
ATOM 2066 N N . TYR B 1 120 ? 4.113 13.438 -0.984 1 90.56 120 TYR B N 1
ATOM 2067 C CA . TYR B 1 120 ? 5.402 13.352 -0.309 1 90.56 120 TYR B CA 1
ATOM 2068 C C . TYR B 1 120 ? 5.465 14.32 0.872 1 90.56 120 TYR B C 1
ATOM 2070 O O . TYR B 1 120 ? 4.98 15.445 0.787 1 90.56 120 TYR B O 1
ATOM 2078 N N . LEU B 1 121 ? 5.965 13.844 1.932 1 94.12 121 LEU B N 1
ATOM 2079 C CA . LEU B 1 121 ? 6.445 14.68 3.027 1 94.12 121 LEU B CA 1
ATOM 2080 C C . LEU B 1 121 ? 7.957 14.555 3.178 1 94.12 121 LEU B C 1
ATOM 2082 O O . LEU B 1 121 ? 8.453 13.57 3.725 1 94.12 121 LEU B O 1
ATOM 2086 N N . GLY B 1 122 ? 8.648 15.594 2.633 1 90.06 122 GLY B 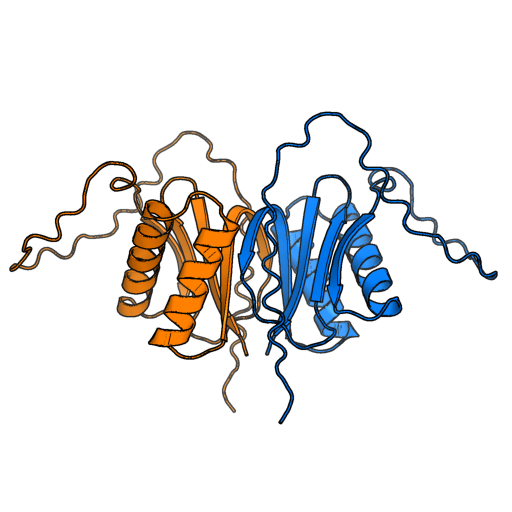N 1
ATOM 2087 C CA . GLY B 1 122 ? 10.07 15.391 2.422 1 90.06 122 GLY B CA 1
ATOM 2088 C C . GLY B 1 122 ? 10.375 14.312 1.404 1 90.06 122 GLY B C 1
ATOM 2089 O O . GLY B 1 122 ? 9.922 14.383 0.26 1 90.06 122 GLY B O 1
ATOM 2090 N N . GLN B 1 123 ? 11.133 13.32 1.884 1 86.94 123 GLN B N 1
ATOM 2091 C CA . GLN B 1 123 ? 11.508 12.242 0.971 1 86.94 123 GLN B CA 1
ATOM 2092 C C . GLN B 1 123 ? 10.633 11.016 1.176 1 86.94 123 GLN B C 1
ATOM 2094 O O . GLN B 1 123 ? 10.805 10 0.492 1 86.94 123 GLN B O 1
ATOM 2099 N N . VAL B 1 124 ? 9.719 11.156 2.002 1 91.5 124 VAL B N 1
ATOM 2100 C CA . VAL B 1 124 ? 8.867 10.016 2.309 1 91.5 124 VAL B CA 1
ATOM 2101 C C . VAL B 1 124 ? 7.547 10.133 1.548 1 91.5 124 VAL B C 1
ATOM 2103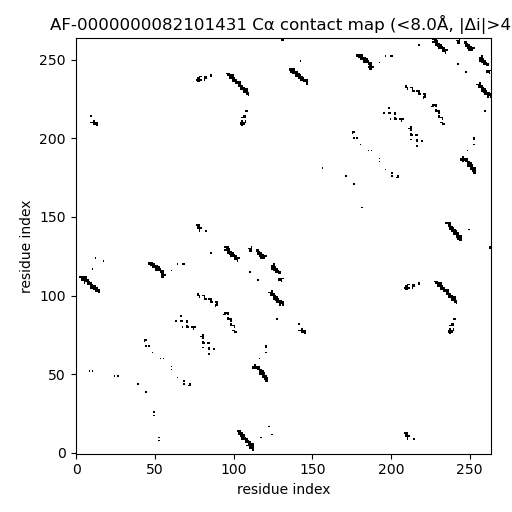 O O . VAL B 1 124 ? 6.91 11.188 1.558 1 91.5 124 VAL B O 1
ATOM 2106 N N . ALA B 1 125 ? 7.219 9.031 0.834 1 91.25 125 ALA B N 1
ATOM 2107 C CA . ALA B 1 125 ? 5.953 8.984 0.106 1 91.25 125 ALA B CA 1
ATOM 2108 C C . ALA B 1 125 ? 4.852 8.367 0.964 1 91.25 125 ALA B C 1
ATOM 2110 O O . ALA B 1 125 ? 5.086 7.395 1.683 1 91.25 125 ALA B O 1
ATOM 2111 N N . ILE B 1 126 ? 3.637 8.898 0.834 1 94.88 126 ILE B N 1
ATOM 2112 C CA . ILE B 1 126 ? 2.486 8.406 1.587 1 94.88 126 ILE B CA 1
ATOM 2113 C C . ILE B 1 126 ? 1.309 8.188 0.641 1 94.88 126 ILE B C 1
ATOM 2115 O O . ILE B 1 126 ? 0.93 9.086 -0.113 1 94.88 126 ILE B O 1
ATOM 2119 N N . LEU B 1 127 ? 0.81 7.008 0.694 1 93.62 127 LEU B N 1
ATOM 2120 C CA . LEU B 1 127 ? -0.415 6.633 -0.005 1 93.62 127 LEU B CA 1
ATOM 2121 C C . LEU B 1 127 ? -1.537 6.34 0.984 1 93.62 127 LEU B C 1
ATOM 2123 O O . LEU B 1 127 ? -1.399 5.465 1.845 1 93.62 127 LEU B O 1
ATOM 2127 N N . LEU B 1 128 ? -2.566 7.094 0.873 1 95.94 128 LEU B N 1
ATOM 2128 C CA . LEU B 1 128 ? -3.721 6.965 1.755 1 95.94 128 LEU B CA 1
ATOM 2129 C C . LEU B 1 128 ? -5.016 6.922 0.952 1 95.94 128 LEU B C 1
ATOM 2131 O O . LEU B 1 128 ? -5.27 7.801 0.125 1 95.94 128 LEU B O 1
ATOM 2135 N N . PHE B 1 129 ? -5.75 5.785 1.206 1 92.5 129 PHE B N 1
ATOM 2136 C CA . PHE B 1 129 ? -6.977 5.668 0.432 1 92.5 129 PHE B CA 1
ATOM 2137 C C . PHE B 1 129 ? -8 4.816 1.17 1 92.5 129 PHE B C 1
ATOM 2139 O O . PHE B 1 129 ? -7.648 4.055 2.076 1 92.5 129 PHE B O 1
ATOM 2146 N N . LYS B 1 130 ? -9.195 5.082 0.763 1 92.56 130 LYS B N 1
ATOM 2147 C CA . LYS B 1 130 ? -10.297 4.312 1.319 1 92.56 130 LYS B CA 1
ATOM 2148 C C . LYS B 1 130 ? -10.781 3.254 0.332 1 92.56 130 LYS B C 1
ATOM 2150 O O . LYS B 1 130 ? -10.914 3.525 -0.863 1 92.56 130 LYS B O 1
ATOM 2155 N N . SER B 1 131 ? -10.891 2.07 0.786 1 88.06 131 SER B N 1
ATOM 2156 C CA . SER B 1 131 ? -11.516 0.983 0.035 1 88.06 131 SER B CA 1
ATOM 2157 C C . SER B 1 131 ? -12.164 -0.03 0.968 1 88.06 131 SER B C 1
ATOM 2159 O O . SER B 1 131 ? -11.492 -0.655 1.787 1 88.06 131 SER B O 1
ATOM 2161 N N . GLY B 1 132 ? -13.414 -0.32 0.929 1 77.75 132 GLY B N 1
ATOM 2162 C CA . GLY B 1 132 ? -14.172 -1.24 1.766 1 77.75 132 GLY B CA 1
ATOM 2163 C C . GLY B 1 132 ? -15.477 -0.657 2.264 1 77.75 132 GLY B C 1
ATOM 2164 O O . GLY B 1 132 ? -15.703 0.551 2.168 1 77.75 132 GLY B O 1
#

Sequence (264 aa):
MCDRVFCQLHTHITFCPPLSGSCSCEIKRPYSRDNRRWKIRATMSDRKAVIKNADMSEEMQQDAVECATQALEKYNIEKDIAAYIKKEFDKKYNPTWHCIVGRNFGSYVTHETKHFIYFYLGQVAILLFKSGMCDRVFCQLHTHITFCPPLSGSCSCEIKRPYSRDNRRWKIRATMSDRKAVIKNADMSEEMQQDAVECATQALEKYNIEKDIAAYIKKEFDKKYNPTWHCIVGRNFGSYVTHETKHFIYFYLGQVAILLFKSG

Organism: Oncorhynchus tshawytscha (NCBI:txid74940)

Foldseek 3Di:
DQCLVQVQPWPPPALPPPDDDDPPPCPDDPDDDPPDPPVQPCDLNPFDKFWPDFQADPVVVVVLVVQLSVLVVVDPDQVSSQVSSQVVCCVVVNDDKGKGKAQHDIDGGGARGNFWTWMDGHRMIMTMGHDD/DQCLCLVQPQQQPQLPPPDDDDPPPCPPPPDDDDPDPPVQVPDLSPFDKFWPDFQADPVVVVVLVVQLSVLVVVDPDQVSSQVSSQVVCCVVVNDDKGKGKAQDDGDGGGAGGNFWTWMDGHRMIMTMGHDD

Secondary structure (DSSP, 8-state):
------EEEEE--------S------------S--------STTT---EEEEEEEE-HHHHHHHHHHHHHHHHH--SHHHHHHHHHHHHHHHH-S-EEEEEEEEEEEEEEE-TTEEEEEEETTEEEEEEE--/------EEEEE--------SS-----------S--------STTT---EEEEEEEE-HHHHHHHHHHHHHHHHH--SHHHHHHHHHHHHHHHH-S-EEEEEEEEEEEEEEE-TTEEEEEEETTEEEEEEE--

Nearest PDB structures (foldseek):
  4d07-assembly1_A-2  TM=9.944E-01  e=2.810E-17  Homo sapiens
  3brl-assembly1_A-2  TM=1.005E+00  e=1.857E-16  Drosophila melanogaster
  2pg1-assembly3_C  TM=9.991E-01  e=4.058E-16  Drosophila melanogaster
  7y8w-assembly4_R  TM=1.004E+00  e=1.398E-15  Caenorhabditis elegans
  8glv-assembly1_AQ  TM=9.832E-01  e=1.593E-15  Chlamydomonas reinhardtii

InterPro domains:
  IPR001372 Dynein light chain, type 1/2 [PF01221] (48-131)
  IPR001372 Dynein light chain, type 1/2 [PTHR11886] (48-131)
  IPR001372 Dynein light chain, type 1/2 [SM01375] (44-131)
  IPR019763 Dynein light chain, type 1/2, conserved site [PS01239] (98-112)
  IPR037177 Dynein light chain superfamily [G3DSA:3.30.740.10] (44-132)
  IPR037177 Dynein light chain superfamily [SSF54648] (41-132)

Solvent-accessible surface area (backbone atoms only — not comparable to full-atom values): 14370 Å² total; per-residue (Å²): 131,78,67,60,44,46,57,53,60,56,41,67,40,70,47,60,71,82,67,88,83,82,84,73,74,75,76,80,73,82,74,86,80,95,73,75,83,72,76,69,70,59,78,91,50,75,48,54,69,44,77,76,44,72,41,45,51,69,68,58,48,51,49,4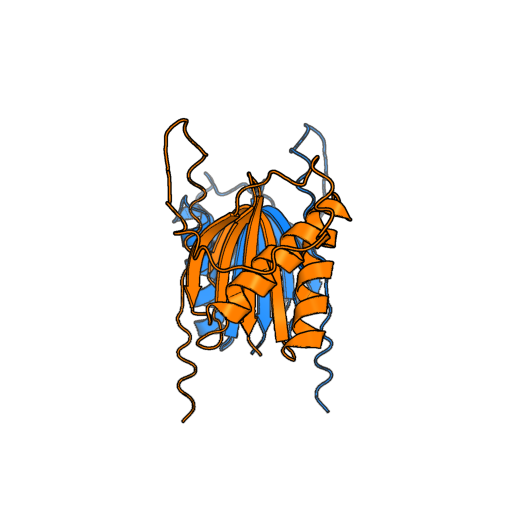9,53,50,43,48,53,52,24,58,69,73,36,85,50,37,12,58,27,12,39,48,42,23,51,51,42,25,70,75,69,47,68,36,38,29,18,37,18,30,56,26,39,7,24,18,38,53,21,40,68,58,32,31,39,31,31,26,50,55,77,36,36,38,39,39,32,25,34,85,130,77,68,63,42,48,52,58,52,57,39,60,32,65,60,63,71,81,67,86,81,80,82,70,78,76,75,81,72,82,75,85,81,94,75,72,83,70,78,69,70,59,79,86,52,74,49,56,72,47,78,77,45,72,41,45,52,68,70,57,48,50,49,50,52,50,44,46,51,52,24,57,67,72,37,85,50,42,22,58,26,12,38,47,41,23,51,52,43,26,69,74,69,48,68,36,38,31,16,38,20,30,71,32,46,7,26,16,41,53,26,39,72,58,32,31,39,31,31,25,52,55,78,36,35,38,39,40,32,26,34,86

pLDDT: mean 71.46, std 29.73, range [18.86, 98.0]

Radius of gyration: 19.43 Å; Cα contacts (8 Å, |Δi|>4): 499; chains: 2; bounding box: 50×72×37 Å